Protein AF-A0A8T2PWZ9-F1 (afdb_monomer_lite)

Foldseek 3Di:
DDPVVVVVVVPPVPPPQLVQQVVQLVPDDPVVNVVVVVVQVVLLVDPPRFFRKGWRHWDDWDWDQDPVRDIDIDTDGDIFTFPHTRPDDPCRSVVTPGDPVQQPPQKDKDKDKDKDFAWPDDPPDPPDDCVNTPTDPPFAIKIKIKIFIDGNNHTDPPPPIDIDIGRPVPDDPVNVVVSVVVSVVRVVVRDDDDDDDDDDDD

Sequence (202 aa):
MSRLQLLLLLTAGAFVSSAEAQAAYDQLPDDFKIGVDLALEQLRSHASIRHHFLFFKSLSKTKTETSFSVNYIYHNFYFKPTKCAKGTTDASPKRCPFRNDRSGYDVSYIYHNFYLKPTKCSKDTVDPNPKQCPFRNDRPLIDCAVCYKTFSGNIESEPKPYVNCVHKPALTEDMKTKRVEHCNKMAYSSGAVTLLGSTGKN

Structure (mmCIF, N/CA/C/O backbone):
data_AF-A0A8T2PWZ9-F1
#
_entry.id   AF-A0A8T2PWZ9-F1
#
loop_
_atom_site.group_PDB
_atom_site.id
_atom_site.type_symbol
_atom_site.label_atom_id
_atom_site.label_alt_id
_atom_site.label_comp_id
_atom_site.label_asym_id
_atom_site.label_entity_id
_atom_site.label_seq_id
_atom_site.pdbx_PDB_ins_code
_atom_site.Cartn_x
_atom_site.Cartn_y
_atom_site.Cartn_z
_atom_site.occupancy
_atom_site.B_iso_or_equiv
_atom_site.auth_seq_id
_atom_site.auth_comp_id
_atom_site.auth_asym_id
_atom_site.auth_atom_id
_atom_site.pdbx_PDB_model_num
ATOM 1 N N . MET A 1 1 ? -5.081 -42.336 12.848 1.00 47.81 1 MET A N 1
ATOM 2 C CA . MET A 1 1 ? -4.787 -40.913 13.135 1.00 47.81 1 MET A CA 1
ATOM 3 C C . MET A 1 1 ? -6.041 -40.114 12.823 1.00 47.81 1 MET A C 1
ATOM 5 O O . MET A 1 1 ? -6.578 -40.231 11.730 1.00 47.81 1 MET A O 1
ATOM 9 N N . SER A 1 2 ? -6.610 -39.499 13.858 1.00 46.06 2 SER A N 1
ATOM 10 C CA . SER A 1 2 ? -8.031 -39.146 13.953 1.00 46.06 2 SER A CA 1
ATOM 11 C C . SER A 1 2 ? -8.404 -37.914 13.120 1.00 46.06 2 SER A C 1
ATOM 13 O O . SER A 1 2 ? -7.741 -36.882 13.208 1.00 46.06 2 SER A O 1
ATOM 15 N N . ARG A 1 3 ? -9.531 -37.996 12.390 1.00 48.94 3 ARG A N 1
ATOM 16 C CA . ARG A 1 3 ? -10.183 -36.885 11.656 1.00 48.94 3 ARG A CA 1
ATOM 17 C C . ARG A 1 3 ? -10.528 -35.675 12.544 1.00 48.94 3 ARG A C 1
ATOM 19 O O . ARG A 1 3 ? -10.869 -34.620 12.023 1.00 48.94 3 ARG A O 1
ATOM 26 N N . LEU A 1 4 ? -10.396 -35.808 13.865 1.00 46.28 4 LEU A N 1
ATOM 27 C CA . LEU A 1 4 ? -10.625 -34.749 14.846 1.00 46.28 4 LEU A CA 1
ATOM 28 C C . LEU A 1 4 ? -9.520 -33.672 14.870 1.00 46.28 4 LEU A C 1
ATOM 30 O O . LEU A 1 4 ? -9.786 -32.548 15.278 1.00 46.28 4 LEU A O 1
ATOM 34 N N . GLN A 1 5 ? -8.300 -33.968 14.400 1.00 51.03 5 GLN A N 1
ATOM 35 C CA . GLN A 1 5 ? -7.197 -32.988 14.394 1.00 51.03 5 GLN A CA 1
ATOM 36 C C . GLN A 1 5 ? -7.269 -31.981 13.236 1.00 51.03 5 GLN A C 1
ATOM 38 O O . GLN A 1 5 ? -6.750 -30.875 13.363 1.00 51.03 5 GLN A O 1
ATOM 43 N N . LEU A 1 6 ? -7.954 -32.310 12.135 1.00 45.50 6 LEU A N 1
ATOM 44 C CA . LEU A 1 6 ? -8.064 -31.402 10.986 1.00 45.50 6 LEU A CA 1
ATOM 45 C C . LEU A 1 6 ? -9.092 -30.276 11.214 1.00 45.50 6 LEU A C 1
ATOM 47 O O . LEU A 1 6 ? -8.981 -29.211 10.618 1.00 45.50 6 LEU A O 1
ATOM 51 N N . LEU A 1 7 ? -10.062 -30.486 12.110 1.00 43.94 7 LEU A N 1
ATOM 52 C CA . LEU A 1 7 ? -11.091 -29.495 12.456 1.00 43.94 7 LEU A CA 1
ATOM 53 C C . LEU A 1 7 ? -10.606 -28.440 13.465 1.00 43.94 7 LEU A C 1
ATOM 55 O O . LEU A 1 7 ? -11.156 -27.345 13.504 1.00 43.94 7 LEU A O 1
ATOM 59 N N . LEU A 1 8 ? -9.551 -28.728 14.233 1.00 43.94 8 LEU A N 1
ATOM 60 C CA . LEU A 1 8 ? -8.987 -27.802 15.227 1.00 43.94 8 LEU A CA 1
ATOM 61 C C . LEU A 1 8 ? -8.068 -26.725 14.623 1.00 43.94 8 LEU A C 1
ATOM 63 O O . LEU A 1 8 ? -7.841 -25.695 15.252 1.00 43.94 8 LEU A O 1
ATOM 67 N N . LEU A 1 9 ? -7.568 -26.918 13.399 1.00 45.28 9 LEU A N 1
ATOM 68 C CA . LEU A 1 9 ? -6.664 -25.962 12.741 1.00 45.28 9 LEU A CA 1
ATOM 69 C C . LEU A 1 9 ? -7.393 -24.881 11.925 1.00 45.28 9 LEU A C 1
ATOM 71 O O . LEU A 1 9 ? -6.805 -23.848 11.617 1.00 45.28 9 LEU A O 1
ATOM 75 N N . LEU A 1 10 ? -8.682 -25.065 11.624 1.00 43.12 10 LEU A N 1
ATOM 76 C CA . LEU A 1 10 ? -9.475 -24.112 10.832 1.00 43.12 10 LEU A CA 1
ATOM 77 C C . LEU A 1 10 ? -10.160 -23.023 11.672 1.00 43.12 10 LEU A C 1
ATOM 79 O O . LEU A 1 10 ? -10.592 -22.011 11.126 1.00 43.12 10 LEU A O 1
ATOM 83 N N . THR A 1 11 ? -10.212 -23.168 12.998 1.00 46.09 11 THR A N 1
ATOM 84 C CA . THR A 1 11 ? -10.798 -22.156 13.892 1.00 46.09 11 THR A CA 1
ATOM 85 C C . THR A 1 11 ? -9.770 -21.198 14.490 1.00 46.09 11 THR A C 1
ATOM 87 O O . THR A 1 11 ? -10.167 -20.211 15.092 1.00 46.09 11 THR A O 1
ATOM 90 N N . ALA A 1 12 ? -8.4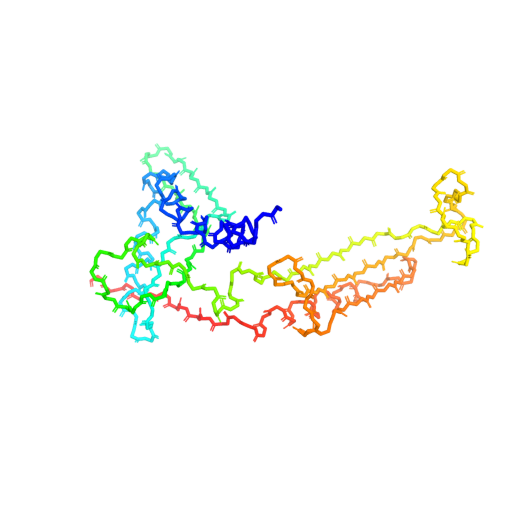64 -21.415 14.309 1.00 41.53 12 ALA A N 1
ATOM 91 C CA . ALA A 1 12 ? -7.437 -20.536 14.883 1.00 41.53 12 ALA A CA 1
ATOM 92 C C . ALA A 1 12 ? -7.184 -19.248 14.067 1.00 41.53 12 ALA A C 1
ATOM 94 O O . ALA A 1 12 ? -6.700 -18.262 14.615 1.00 41.53 12 ALA A O 1
ATOM 95 N N . GLY A 1 13 ? -7.550 -19.213 12.780 1.00 41.19 13 GLY A N 1
ATOM 96 C CA . GLY A 1 13 ? -7.271 -18.067 11.899 1.00 41.19 13 GLY A CA 1
ATOM 97 C C . GLY A 1 13 ? -8.244 -16.886 12.021 1.00 41.19 13 GLY A C 1
ATOM 98 O O . GLY A 1 13 ? -7.915 -15.779 11.608 1.00 41.19 13 GLY A O 1
ATOM 99 N N . ALA A 1 14 ? -9.435 -17.088 12.595 1.00 43.34 14 ALA A N 1
ATOM 100 C CA . ALA A 1 14 ? -10.481 -16.058 12.631 1.00 43.34 14 ALA A CA 1
ATOM 101 C C . ALA A 1 14 ? -10.550 -15.261 13.950 1.00 43.34 14 ALA A C 1
ATOM 103 O O . ALA A 1 14 ? -11.211 -14.225 13.992 1.00 43.34 14 ALA A O 1
ATOM 104 N N . PHE A 1 15 ? -9.875 -15.709 15.017 1.00 41.34 15 PHE A N 1
ATOM 105 C CA . PHE A 1 15 ? -9.964 -15.082 16.348 1.00 41.34 15 PHE A CA 1
ATOM 106 C C . PHE A 1 15 ? -8.892 -14.025 16.636 1.00 41.34 15 PHE A C 1
ATOM 108 O O . PHE A 1 15 ? -9.052 -13.242 17.572 1.00 41.34 15 PHE A O 1
ATOM 115 N N . VAL A 1 16 ? -7.818 -13.962 15.845 1.00 46.31 16 VAL A N 1
ATOM 116 C CA . VAL A 1 16 ? -6.700 -13.046 16.131 1.00 46.31 16 VAL A CA 1
ATOM 117 C C . VAL A 1 16 ? -7.066 -11.589 15.802 1.00 46.31 16 VAL A C 1
ATOM 119 O O . VAL A 1 16 ? -6.719 -10.678 16.545 1.00 46.31 16 VAL A O 1
ATOM 122 N N . SER A 1 17 ? -7.907 -11.362 14.789 1.00 48.25 17 SER A N 1
ATOM 123 C CA . SER A 1 17 ? -8.206 -10.011 14.286 1.00 48.25 17 SER A CA 1
ATOM 124 C C . SER A 1 17 ? -9.057 -9.132 15.220 1.00 48.25 17 SER A C 1
ATOM 126 O O . SER A 1 17 ? -9.065 -7.911 15.048 1.00 48.25 17 SER A O 1
ATOM 128 N N . SER A 1 18 ? -9.828 -9.698 16.159 1.00 45.75 18 SER A N 1
ATOM 129 C CA . SER A 1 18 ? -10.690 -8.899 17.049 1.00 45.75 18 SER A CA 1
ATOM 130 C C . SER A 1 18 ? -10.001 -8.499 18.350 1.00 45.75 18 SER A C 1
ATOM 132 O O . SER A 1 18 ? -10.321 -7.456 18.909 1.00 45.75 18 SER A O 1
ATOM 134 N N . ALA A 1 19 ? -9.051 -9.298 18.844 1.00 52.06 19 ALA A N 1
ATOM 135 C CA . ALA A 1 19 ? -8.282 -8.953 20.041 1.00 52.06 19 ALA A CA 1
ATOM 136 C C . ALA A 1 19 ? -7.302 -7.793 19.779 1.00 52.06 19 ALA A C 1
ATOM 138 O O . ALA A 1 19 ? -7.061 -6.973 20.661 1.00 52.06 19 ALA A O 1
ATOM 139 N N . GLU A 1 20 ? -6.804 -7.688 18.545 1.00 55.47 20 GLU A N 1
ATOM 140 C CA . GLU A 1 20 ? -5.840 -6.671 18.115 1.00 55.47 20 GLU A CA 1
ATOM 141 C C . GLU A 1 20 ? -6.399 -5.242 18.138 1.00 55.47 20 GLU A C 1
ATOM 143 O O . GLU A 1 20 ? -5.651 -4.302 18.369 1.00 55.47 20 GLU A O 1
ATOM 148 N N . ALA A 1 21 ? -7.707 -5.054 17.947 1.00 55.88 21 ALA A N 1
ATOM 149 C CA . ALA A 1 21 ? -8.314 -3.727 17.827 1.00 55.88 21 ALA A CA 1
ATOM 150 C C . ALA A 1 21 ? -8.327 -2.935 19.142 1.00 55.88 21 ALA A C 1
ATOM 152 O O . ALA A 1 21 ? -7.926 -1.772 19.178 1.00 55.88 21 ALA A O 1
ATOM 153 N N . GLN A 1 22 ? -8.786 -3.576 20.227 1.00 66.44 22 GLN A N 1
ATOM 154 C CA . GLN A 1 22 ? -8.817 -2.947 21.551 1.00 66.44 22 GLN A CA 1
ATOM 155 C C . GLN A 1 22 ? -7.384 -2.767 22.035 1.00 66.44 22 GLN A C 1
ATOM 157 O O . GLN A 1 22 ? -7.030 -1.689 22.483 1.00 66.44 22 GLN A O 1
ATOM 162 N N . ALA A 1 23 ? -6.535 -3.778 21.820 1.00 71.19 23 ALA A N 1
ATOM 163 C CA . ALA A 1 23 ? -5.118 -3.696 22.138 1.00 71.19 23 ALA A CA 1
ATOM 164 C C . ALA A 1 23 ? -4.426 -2.532 21.408 1.00 71.19 23 ALA A C 1
ATOM 166 O O . ALA A 1 23 ? -3.639 -1.818 22.019 1.00 71.19 23 ALA A O 1
ATOM 167 N N . ALA A 1 24 ? -4.737 -2.293 20.132 1.00 80.00 24 ALA A N 1
ATOM 168 C CA . ALA A 1 24 ? -4.146 -1.201 19.366 1.00 80.00 24 ALA A CA 1
ATOM 169 C C . ALA A 1 24 ? -4.614 0.183 19.849 1.00 80.00 24 ALA A C 1
ATOM 171 O O . ALA A 1 24 ? -3.810 1.114 19.867 1.00 80.00 24 ALA A O 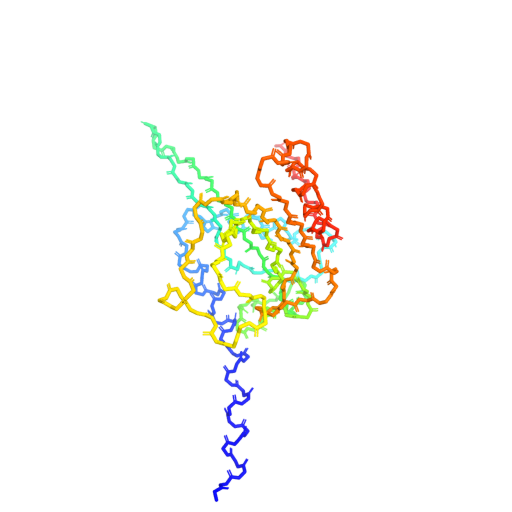1
ATOM 172 N N . TYR A 1 25 ? -5.888 0.327 20.234 1.00 88.75 25 TYR A N 1
ATOM 173 C CA . TYR A 1 25 ? -6.408 1.566 20.822 1.00 88.75 25 TYR A CA 1
ATOM 174 C C . TYR A 1 25 ? -5.845 1.802 22.229 1.00 88.75 25 TYR A C 1
ATOM 176 O O . TYR A 1 25 ? -5.394 2.901 22.540 1.00 88.75 25 TYR A O 1
ATOM 184 N N . ASP A 1 26 ? -5.812 0.767 23.067 1.00 88.38 26 ASP A N 1
ATOM 185 C CA . ASP A 1 26 ? -5.330 0.847 24.448 1.00 88.38 26 ASP A CA 1
ATOM 186 C C . ASP A 1 26 ? -3.838 1.215 24.509 1.00 88.38 26 ASP A C 1
ATOM 188 O O . ASP A 1 26 ? -3.409 1.894 25.440 1.00 88.38 26 ASP A O 1
ATOM 192 N N . GLN A 1 27 ? -3.065 0.828 23.488 1.00 88.44 27 GLN A N 1
ATOM 193 C CA . GLN A 1 27 ? -1.657 1.198 23.303 1.00 88.44 27 GLN A CA 1
ATOM 194 C C . GLN A 1 27 ? -1.440 2.655 22.853 1.00 88.44 27 GLN A C 1
ATOM 196 O O . GLN A 1 27 ? -0.292 3.104 22.772 1.00 88.44 27 GLN A O 1
ATOM 201 N N . LEU A 1 28 ? -2.495 3.407 22.517 1.00 90.88 28 LEU A N 1
ATOM 202 C CA . LEU A 1 28 ? -2.354 4.828 22.205 1.00 90.88 28 LEU A CA 1
ATOM 203 C C . LEU A 1 28 ? -2.031 5.624 23.478 1.00 90.88 28 LEU A C 1
ATOM 205 O O . LEU A 1 28 ? -2.639 5.377 24.521 1.00 90.88 28 LEU A O 1
ATOM 209 N N . PRO A 1 29 ? -1.136 6.626 23.401 1.00 91.31 29 PRO A N 1
ATOM 210 C CA . PRO A 1 29 ? -1.036 7.619 24.462 1.00 91.31 29 PRO A CA 1
ATOM 211 C C . PRO A 1 29 ? -2.368 8.364 24.605 1.00 91.31 29 PRO A C 1
ATOM 213 O O . PRO A 1 29 ? -3.062 8.578 23.606 1.00 91.31 29 PRO A O 1
ATOM 216 N N . ASP A 1 30 ? -2.710 8.779 25.821 1.00 91.56 30 ASP A N 1
ATOM 217 C CA . ASP A 1 30 ? -4.038 9.331 26.122 1.00 91.56 30 ASP A CA 1
ATOM 218 C C . ASP A 1 30 ? -4.370 10.568 25.279 1.00 91.56 30 ASP A C 1
ATOM 220 O O . ASP A 1 30 ? -5.466 10.665 24.732 1.00 91.56 30 ASP A O 1
ATOM 224 N N . ASP A 1 31 ? -3.389 11.436 25.029 1.00 89.81 31 ASP A N 1
ATOM 225 C CA . ASP A 1 31 ? -3.554 12.630 24.194 1.00 89.81 31 ASP A CA 1
ATOM 226 C C . ASP A 1 31 ? -3.993 12.296 22.752 1.00 89.81 31 ASP A C 1
ATOM 228 O O . ASP A 1 31 ? -4.669 13.085 22.094 1.00 89.81 31 ASP A O 1
ATOM 232 N N . PHE A 1 32 ? -3.623 11.113 22.248 1.00 91.81 32 PHE A N 1
ATOM 233 C CA . PHE A 1 32 ? -4.021 10.631 20.924 1.00 91.81 32 PHE A CA 1
ATOM 234 C C . PHE A 1 32 ? -5.389 9.941 20.940 1.00 91.81 32 PHE A C 1
ATOM 236 O O . PHE A 1 32 ? -6.110 10.011 19.944 1.00 91.81 32 PHE A O 1
ATOM 243 N N . LYS A 1 33 ? -5.778 9.309 22.057 1.00 93.75 33 LYS A N 1
ATOM 244 C CA . LYS A 1 33 ? -7.116 8.713 22.211 1.00 93.75 33 LYS A CA 1
ATOM 245 C C . LYS A 1 33 ? -8.209 9.765 22.056 1.00 93.75 33 LYS A C 1
ATOM 247 O O . LYS A 1 33 ? -9.178 9.510 21.354 1.00 93.75 33 LYS A O 1
ATOM 252 N N . ILE A 1 34 ? -7.985 10.972 22.582 1.00 90.81 34 ILE A N 1
ATOM 253 C CA . ILE A 1 34 ? -8.920 12.104 22.470 1.00 90.81 34 ILE A CA 1
ATOM 254 C C . ILE A 1 34 ? -9.291 12.383 21.004 1.00 90.81 34 ILE A C 1
ATOM 256 O O . ILE A 1 34 ? -10.469 12.503 20.669 1.00 90.81 34 ILE A O 1
ATOM 260 N N . GLY A 1 35 ? -8.299 12.452 20.108 1.00 90.44 35 GLY A N 1
ATOM 261 C CA . GLY A 1 35 ? -8.539 12.699 18.681 1.00 90.44 35 GLY A CA 1
ATOM 262 C C . GLY A 1 35 ? -9.280 11.552 17.987 1.00 90.44 35 GLY A C 1
ATOM 263 O O . GLY A 1 35 ? -10.137 11.782 17.132 1.00 90.44 35 GLY A O 1
ATOM 264 N N . VAL A 1 36 ? -8.983 10.313 18.381 1.00 91.88 36 VAL A N 1
ATOM 265 C CA . VAL A 1 36 ? -9.682 9.118 17.893 1.00 91.88 36 VAL A CA 1
ATOM 266 C C . VAL A 1 36 ? -11.141 9.114 18.356 1.00 91.88 36 VAL A C 1
ATOM 268 O O . VAL A 1 36 ? -12.038 8.889 17.544 1.00 91.88 36 VAL A O 1
ATOM 271 N N . ASP A 1 37 ? -11.398 9.409 19.626 1.00 92.00 37 ASP A N 1
ATOM 272 C CA . ASP A 1 37 ? -12.743 9.424 20.201 1.00 92.00 37 ASP A CA 1
ATOM 273 C C . ASP A 1 37 ? -13.610 10.520 19.582 1.00 92.00 37 ASP A C 1
ATOM 275 O O . ASP A 1 37 ? -14.746 10.245 19.193 1.00 92.00 37 ASP A O 1
ATOM 279 N N . LEU A 1 38 ? -13.046 11.716 19.379 1.00 90.50 38 LEU A N 1
ATOM 280 C CA . LEU A 1 38 ? -13.711 12.819 18.683 1.00 90.50 38 LEU A CA 1
ATOM 281 C C . LEU A 1 38 ? -14.157 12.406 17.272 1.00 90.50 38 LEU A C 1
ATOM 283 O O . LEU A 1 38 ? -15.300 12.631 16.865 1.00 90.50 38 LEU A O 1
ATOM 287 N N . ALA A 1 39 ? -13.268 11.766 16.511 1.00 89.88 39 ALA A N 1
ATOM 288 C CA . ALA A 1 39 ? -13.595 11.326 15.161 1.00 89.88 39 ALA A CA 1
ATOM 289 C C . ALA A 1 39 ? -14.618 10.169 15.157 1.00 89.88 39 ALA A C 1
ATOM 291 O O . ALA A 1 39 ? -15.492 10.129 14.285 1.00 89.88 39 ALA A O 1
ATOM 292 N N . LEU A 1 40 ? -14.571 9.256 16.140 1.00 88.06 40 LEU A N 1
ATOM 293 C CA . LEU A 1 40 ? -15.600 8.223 16.327 1.00 88.06 40 LEU A CA 1
ATOM 294 C C . LEU A 1 40 ? -16.960 8.830 16.653 1.00 88.06 40 LEU A C 1
ATOM 296 O O . LEU A 1 40 ? -17.970 8.370 16.119 1.00 88.06 40 LEU A O 1
ATOM 300 N N . GLU A 1 41 ? -17.005 9.837 17.517 1.00 87.69 41 GLU A N 1
ATOM 301 C CA . GLU A 1 41 ? -18.228 10.550 17.869 1.00 87.69 41 GLU A CA 1
ATOM 302 C C . GLU A 1 41 ? -18.856 11.200 16.632 1.00 87.69 41 GLU A C 1
ATOM 304 O O . GLU A 1 41 ? -20.034 10.972 16.343 1.00 87.69 41 GLU A O 1
ATOM 309 N N . GLN A 1 42 ? -18.060 11.908 15.828 1.00 85.81 42 GLN A N 1
ATOM 310 C CA . GLN A 1 42 ? -18.539 12.542 14.599 1.00 85.81 42 GLN A CA 1
ATOM 311 C C . GLN A 1 42 ? -19.010 11.518 13.551 1.00 85.81 42 GLN A C 1
ATOM 313 O O . GLN A 1 42 ? -20.034 11.703 12.891 1.00 85.81 42 GLN A O 1
ATOM 318 N N . LEU A 1 43 ? -18.310 10.391 13.408 1.00 83.81 43 LEU A N 1
ATOM 319 C CA . LEU A 1 43 ? -18.761 9.289 12.553 1.00 83.81 43 LEU A CA 1
ATOM 320 C C . LEU A 1 43 ? -20.087 8.699 13.037 1.00 83.81 43 LEU A C 1
ATOM 322 O O . LEU A 1 43 ? -20.980 8.407 12.238 1.00 83.81 43 LEU A O 1
ATOM 326 N N . ARG A 1 44 ? -20.229 8.528 14.353 1.00 82.00 44 ARG A N 1
ATOM 327 C CA . ARG A 1 44 ? -21.455 8.031 14.977 1.00 82.00 44 ARG A CA 1
ATOM 328 C C . ARG A 1 44 ? -22.592 9.039 14.870 1.00 82.00 44 ARG A C 1
ATOM 330 O O . ARG A 1 44 ? -23.732 8.601 14.832 1.00 82.00 44 ARG A O 1
ATOM 337 N N . SER 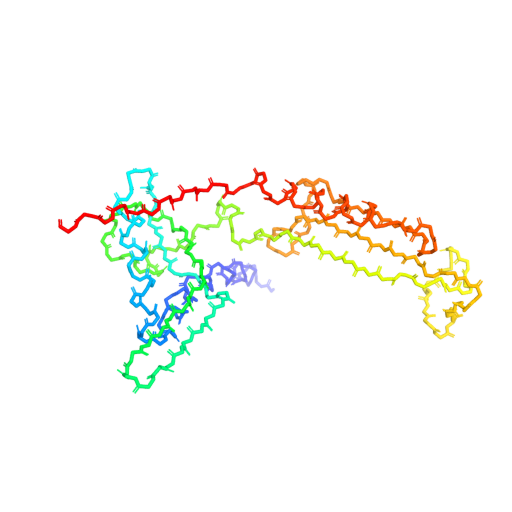A 1 45 ? -22.362 10.341 14.763 1.00 83.31 45 SER A N 1
ATOM 338 C CA . SER A 1 45 ? -23.458 11.297 14.556 1.00 83.31 45 SER A CA 1
ATOM 339 C C . SER A 1 45 ? -23.945 11.321 13.100 1.00 83.31 45 SER A C 1
ATOM 341 O O . SER A 1 45 ? -25.133 11.519 12.850 1.00 83.31 45 SER A O 1
ATOM 343 N N . HIS A 1 46 ? -23.087 10.989 12.130 1.00 83.69 46 HIS A N 1
ATOM 344 C CA . HIS A 1 46 ? -23.419 11.085 10.708 1.00 83.69 46 HIS A CA 1
ATOM 345 C C . HIS A 1 46 ? -24.546 10.122 10.269 1.00 83.69 46 HIS A C 1
ATOM 347 O O . HIS A 1 46 ? -24.495 8.909 10.507 1.00 83.69 46 HIS A O 1
ATOM 353 N N . ALA A 1 47 ? -25.574 10.648 9.592 1.00 81.88 47 ALA A N 1
ATOM 354 C CA . ALA A 1 47 ? -26.802 9.913 9.255 1.00 81.88 47 ALA A CA 1
ATOM 355 C C . ALA A 1 47 ? -26.593 8.764 8.249 1.00 81.88 47 ALA A C 1
ATOM 357 O O . ALA A 1 47 ? -27.271 7.742 8.322 1.00 81.88 47 ALA A O 1
ATOM 358 N N . SER A 1 48 ? -25.633 8.895 7.327 1.00 80.88 48 SER A N 1
ATOM 359 C CA . SER A 1 48 ? -25.335 7.850 6.331 1.00 80.88 48 SER A CA 1
ATOM 360 C C . SER A 1 48 ? -24.538 6.663 6.890 1.00 80.88 48 SER A C 1
ATOM 362 O O . SER A 1 48 ? -24.431 5.624 6.232 1.00 80.88 48 SER A O 1
ATOM 364 N N . ILE A 1 49 ? -23.979 6.789 8.098 1.00 81.69 49 ILE A N 1
ATOM 365 C CA . ILE A 1 49 ? -23.184 5.737 8.727 1.00 81.69 49 ILE A CA 1
ATOM 366 C C . ILE A 1 49 ? -24.124 4.704 9.345 1.00 81.69 49 ILE A C 1
ATOM 368 O O . ILE A 1 49 ? -24.906 5.009 10.239 1.00 81.69 49 ILE A O 1
ATOM 372 N N . ARG A 1 50 ? -24.048 3.461 8.858 1.00 82.56 50 ARG A N 1
ATOM 373 C CA . ARG A 1 50 ? -24.924 2.352 9.291 1.00 82.56 50 ARG A CA 1
ATOM 374 C C . ARG A 1 50 ? -24.256 1.360 10.235 1.00 82.56 50 ARG A C 1
ATOM 376 O O . ARG A 1 50 ? -24.942 0.617 10.931 1.00 82.56 50 ARG A O 1
ATOM 383 N N . HIS A 1 51 ? -22.930 1.327 10.239 1.00 84.62 51 HIS A N 1
ATOM 384 C CA . HIS A 1 51 ? -22.151 0.359 11.002 1.00 84.62 51 HIS A CA 1
ATOM 385 C C . HIS A 1 51 ? -21.435 1.039 12.152 1.00 84.62 51 HIS A C 1
ATOM 387 O O . HIS A 1 51 ? -21.091 2.218 12.073 1.00 84.62 51 HIS A O 1
ATOM 393 N N . HIS A 1 52 ? -21.195 0.272 13.206 1.00 86.12 52 HIS A N 1
ATOM 394 C CA . HIS A 1 52 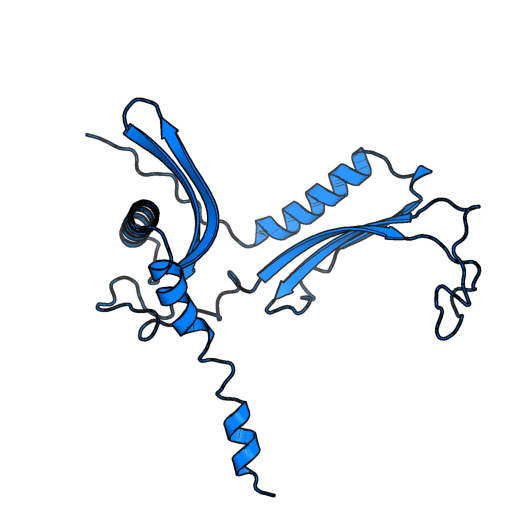? -20.291 0.691 14.257 1.00 86.12 52 HIS A CA 1
ATOM 395 C C . HIS A 1 52 ? -18.845 0.620 13.739 1.00 86.12 52 HIS A C 1
ATOM 397 O O . HIS A 1 52 ? -18.490 -0.321 13.036 1.00 86.12 52 HIS A O 1
ATOM 403 N N . PHE A 1 53 ? -18.011 1.606 14.065 1.00 87.62 53 PHE A N 1
ATOM 404 C CA . PHE A 1 53 ? -16.593 1.650 13.697 1.00 87.62 53 PHE A CA 1
ATOM 405 C C . PHE A 1 53 ? -15.734 1.619 14.958 1.00 87.62 53 PHE A C 1
ATOM 407 O O . PHE A 1 53 ? -16.118 2.212 15.964 1.00 87.62 53 PHE A O 1
ATOM 414 N N . LEU A 1 54 ? -14.585 0.945 14.892 1.00 87.50 54 LEU A N 1
ATOM 415 C CA . LEU A 1 54 ? -13.579 0.936 15.958 1.00 87.50 54 LEU A CA 1
ATOM 416 C C . LEU A 1 54 ? -12.215 1.335 15.393 1.00 87.50 54 LEU A C 1
ATOM 418 O O . LEU A 1 54 ? -11.965 1.187 14.192 1.00 87.50 54 LEU A O 1
ATOM 422 N N . PHE A 1 55 ? -11.344 1.860 16.255 1.00 89.25 55 PHE A N 1
ATOM 423 C CA . PHE A 1 55 ? -9.958 2.158 15.902 1.00 89.25 55 PHE A CA 1
ATOM 424 C C . PHE A 1 55 ? -9.252 0.895 15.403 1.00 89.25 55 PHE A C 1
ATOM 426 O O . PHE A 1 55 ? -9.386 -0.171 16.001 1.00 89.25 55 PHE A O 1
ATOM 433 N N . PHE A 1 56 ? -8.524 1.018 14.293 1.00 85.06 56 PHE A N 1
ATOM 434 C CA . PHE A 1 56 ? -7.790 -0.092 13.696 1.00 85.06 56 PHE A CA 1
ATOM 435 C C . PHE A 1 56 ? -6.283 0.078 13.856 1.00 85.06 56 PHE A C 1
ATOM 437 O O . PHE A 1 56 ? -5.639 -0.759 14.481 1.00 85.06 56 PHE A O 1
ATOM 444 N N . LYS A 1 57 ? -5.708 1.149 13.294 1.00 82.75 57 LYS A N 1
ATOM 445 C CA . LYS A 1 57 ? -4.267 1.417 13.403 1.00 82.75 57 LYS A CA 1
ATOM 446 C C . LYS A 1 57 ? -3.908 2.875 13.154 1.00 82.75 57 LYS A C 1
ATOM 448 O O . LYS A 1 57 ? -4.589 3.574 12.405 1.00 82.75 57 LYS A O 1
ATOM 453 N N . SER A 1 58 ? -2.775 3.287 13.720 1.00 83.88 58 SER A N 1
ATOM 454 C CA . SER A 1 58 ? -2.108 4.548 13.378 1.00 83.88 58 SER A CA 1
ATOM 455 C C . SER A 1 58 ? -1.290 4.395 12.094 1.00 83.88 58 SER A C 1
ATOM 457 O O . SER A 1 58 ? -0.700 3.343 11.860 1.00 83.88 58 SER A O 1
ATOM 459 N N . LEU A 1 59 ? -1.226 5.454 11.290 1.00 79.19 59 LEU A N 1
ATOM 460 C CA . LEU A 1 59 ? -0.387 5.549 10.090 1.00 79.19 59 LEU A CA 1
ATOM 461 C C . LEU A 1 59 ? 0.788 6.493 10.317 1.00 79.19 59 LEU A C 1
ATOM 463 O O . LEU A 1 59 ? 1.929 6.156 10.025 1.00 79.19 59 LEU A O 1
ATOM 467 N N . SER A 1 60 ? 0.506 7.660 10.885 1.00 81.25 60 SER A N 1
ATOM 468 C CA . SER A 1 60 ? 1.517 8.629 11.289 1.00 81.25 60 SER A CA 1
ATOM 469 C C . SER A 1 60 ? 1.013 9.410 12.488 1.00 81.25 60 SER A C 1
ATOM 471 O O . SER A 1 60 ? -0.175 9.713 12.587 1.00 81.25 60 SER A O 1
ATOM 473 N N . LYS A 1 61 ? 1.918 9.740 13.402 1.00 87.44 61 LYS A N 1
ATOM 474 C CA . LYS A 1 61 ? 1.608 10.520 14.593 1.00 87.44 61 LYS A CA 1
ATOM 475 C C . LYS A 1 61 ? 2.776 11.434 14.922 1.00 87.44 61 LYS A C 1
ATOM 477 O O . LYS A 1 61 ? 3.915 10.975 14.931 1.00 87.44 61 LYS A O 1
ATOM 482 N N . THR A 1 62 ? 2.499 12.699 15.192 1.00 85.00 62 THR A N 1
ATOM 483 C CA . THR A 1 62 ? 3.478 13.648 15.717 1.00 85.00 62 THR A CA 1
ATOM 484 C C . THR A 1 62 ? 2.836 14.456 16.834 1.00 85.00 62 THR A C 1
ATOM 486 O O . THR A 1 62 ? 1.648 14.773 16.795 1.00 85.00 62 THR A O 1
ATOM 489 N N . LYS A 1 63 ? 3.630 14.749 17.860 1.00 88.25 63 LYS A N 1
ATOM 490 C CA . LYS A 1 63 ? 3.284 15.656 18.948 1.00 88.25 63 LYS A CA 1
ATOM 491 C C . LYS A 1 63 ? 4.420 16.661 19.043 1.00 88.25 63 LYS A C 1
ATOM 493 O O . LYS A 1 63 ? 5.576 16.257 19.157 1.00 88.25 63 LYS A O 1
ATOM 498 N N . THR A 1 64 ? 4.097 17.940 18.951 1.00 85.81 64 THR A N 1
ATOM 499 C CA . THR A 1 64 ? 5.069 19.024 19.076 1.00 85.81 64 THR A CA 1
ATOM 500 C C . THR A 1 64 ? 4.710 19.855 20.293 1.00 85.81 64 THR A C 1
ATOM 502 O O . THR A 1 64 ? 3.653 20.487 20.328 1.00 85.81 64 THR A O 1
ATOM 505 N N . GLU A 1 65 ? 5.596 19.832 21.285 1.00 83.25 65 GLU A N 1
ATOM 506 C CA . GLU A 1 65 ? 5.535 20.714 22.446 1.00 83.25 65 GLU A CA 1
ATOM 507 C C . GLU A 1 65 ? 6.040 22.100 22.053 1.00 83.25 65 GLU A C 1
ATOM 509 O O . GLU A 1 65 ? 7.088 22.246 21.422 1.00 83.25 65 GLU A O 1
ATOM 514 N N . THR A 1 66 ? 5.276 23.125 22.408 1.00 74.81 66 THR A N 1
ATOM 515 C CA . THR A 1 66 ? 5.680 24.523 22.233 1.00 74.81 66 THR A CA 1
ATOM 516 C C . THR A 1 66 ? 6.017 25.141 23.583 1.00 74.81 66 THR A C 1
ATOM 518 O O . THR A 1 66 ? 5.588 24.649 24.626 1.00 74.81 66 THR A O 1
ATOM 521 N N . SER A 1 67 ? 6.755 26.253 23.573 1.00 72.75 67 SER A N 1
ATOM 522 C CA . SER A 1 67 ? 7.284 26.935 24.766 1.00 72.75 67 SER A CA 1
ATOM 523 C C . SER A 1 67 ? 6.230 27.431 25.773 1.00 72.75 67 SER A C 1
ATOM 525 O O . SER A 1 67 ? 6.594 27.989 26.802 1.00 72.75 67 SER A O 1
ATOM 527 N N . PHE A 1 68 ? 4.939 27.234 25.492 1.00 76.25 68 PHE A N 1
ATOM 528 C CA . PHE A 1 68 ? 3.806 27.627 26.334 1.00 76.25 68 PHE A CA 1
ATOM 529 C C . PHE A 1 68 ? 2.999 26.428 26.860 1.00 76.25 68 PHE A C 1
ATOM 531 O O . PHE A 1 68 ? 1.812 26.569 27.145 1.00 76.25 68 PHE A O 1
ATOM 538 N N . SER A 1 69 ? 3.600 25.235 26.938 1.00 75.75 69 SER A N 1
ATOM 539 C CA . SER A 1 69 ? 2.924 23.994 27.366 1.00 75.75 69 SER A CA 1
ATOM 540 C C . SER A 1 69 ? 1.726 23.593 26.488 1.00 75.75 69 SER A C 1
ATOM 542 O O . SER A 1 69 ? 0.891 22.785 26.891 1.00 75.75 69 SER A O 1
ATOM 544 N N . VAL A 1 70 ? 1.641 24.140 25.270 1.00 79.88 70 VAL A N 1
ATOM 545 C CA . VAL A 1 70 ? 0.645 23.757 24.265 1.00 79.88 70 VAL A CA 1
ATOM 546 C C . VAL A 1 70 ? 1.227 22.660 23.383 1.00 79.88 70 VAL A C 1
ATOM 548 O O . VAL A 1 70 ? 2.339 22.789 22.860 1.00 79.88 70 VAL A O 1
ATOM 551 N N . ASN A 1 71 ? 0.440 21.604 23.195 1.00 82.31 71 ASN A N 1
ATOM 552 C CA . ASN A 1 71 ? 0.768 20.466 22.352 1.00 82.31 71 ASN A CA 1
ATOM 553 C C . ASN A 1 71 ? 0.021 20.556 21.025 1.00 82.31 71 ASN A C 1
ATOM 555 O O . ASN A 1 71 ? -1.208 20.556 21.009 1.00 82.31 71 ASN A O 1
ATOM 559 N N . TYR A 1 72 ? 0.755 20.562 19.914 1.00 83.69 72 TYR A N 1
ATOM 560 C CA . TYR A 1 72 ? 0.172 20.335 18.595 1.00 83.69 72 TYR A CA 1
ATOM 561 C C . TYR A 1 72 ? 0.271 18.855 18.268 1.00 83.69 72 TYR A C 1
ATOM 563 O O . TYR A 1 72 ? 1.371 18.310 18.163 1.00 83.69 72 TYR A O 1
ATOM 571 N N . ILE A 1 73 ? -0.879 18.203 18.128 1.00 86.38 73 ILE A N 1
ATOM 572 C CA . ILE A 1 73 ? -0.958 16.775 17.839 1.00 86.38 73 ILE A CA 1
ATOM 573 C C . ILE A 1 73 ? -1.493 16.592 16.428 1.00 86.38 73 ILE A C 1
ATOM 575 O O . ILE A 1 73 ? -2.600 17.016 16.103 1.00 86.38 73 ILE A O 1
ATOM 579 N N . TYR A 1 74 ? -0.705 15.925 15.595 1.00 84.81 74 TYR A N 1
ATOM 580 C CA . TYR A 1 74 ? -1.151 15.411 14.313 1.00 84.81 74 TYR A CA 1
ATOM 581 C C . TYR A 1 74 ? -1.234 13.894 14.401 1.00 84.81 74 TYR A C 1
ATOM 583 O O . TYR A 1 74 ? -0.265 13.219 14.755 1.00 84.81 74 TYR A O 1
ATOM 591 N N . HIS A 1 75 ? -2.393 13.341 14.059 1.00 88.62 75 HIS A N 1
ATOM 592 C CA . HIS A 1 75 ? -2.622 11.904 14.072 1.00 88.62 75 HIS A CA 1
ATOM 593 C C . HIS A 1 75 ? -3.396 11.494 12.827 1.00 88.62 75 HIS A C 1
ATOM 595 O O . HIS A 1 75 ? -4.530 11.908 12.620 1.00 88.62 75 HIS A O 1
ATOM 601 N N . ASN A 1 76 ? -2.767 10.667 11.999 1.00 84.88 76 ASN A N 1
ATOM 602 C CA . ASN A 1 76 ? -3.392 10.007 10.865 1.00 84.88 76 ASN A CA 1
ATOM 603 C C . ASN A 1 76 ? -3.591 8.532 11.214 1.00 84.88 76 ASN A C 1
ATOM 605 O O . ASN A 1 76 ? -2.636 7.843 11.590 1.00 84.88 76 ASN A O 1
ATOM 609 N N . PHE A 1 77 ? -4.820 8.048 11.104 1.00 87.56 77 PHE A N 1
ATOM 610 C CA . PHE A 1 77 ? -5.210 6.713 11.533 1.00 87.56 77 PHE A CA 1
ATOM 611 C C . PHE A 1 77 ? -6.414 6.202 10.744 1.00 87.56 77 PHE A C 1
ATOM 613 O O . PHE A 1 77 ? -7.126 6.956 10.084 1.00 87.56 77 PHE A O 1
ATOM 620 N N . TYR A 1 78 ? -6.655 4.896 10.847 1.00 81.06 78 TYR A N 1
ATOM 621 C CA . TYR A 1 78 ? -7.825 4.246 10.273 1.00 81.06 78 TYR A CA 1
ATOM 622 C C . TYR A 1 78 ? -8.798 3.771 11.350 1.00 81.06 78 TYR A C 1
ATOM 624 O O . TYR A 1 78 ? -8.403 3.144 12.336 1.00 81.06 78 TYR A O 1
ATOM 632 N N . PHE A 1 79 ? -10.088 3.972 11.086 1.00 85.31 79 PHE A N 1
ATOM 633 C CA . PHE A 1 79 ? -11.172 3.191 11.681 1.00 85.31 79 PHE A CA 1
ATOM 634 C C . PHE A 1 79 ? -11.529 2.026 10.789 1.00 85.31 79 PHE A C 1
ATOM 636 O O . PHE A 1 79 ? -11.453 2.203 9.582 1.00 85.31 79 PHE A O 1
ATOM 643 N N . LYS A 1 80 ?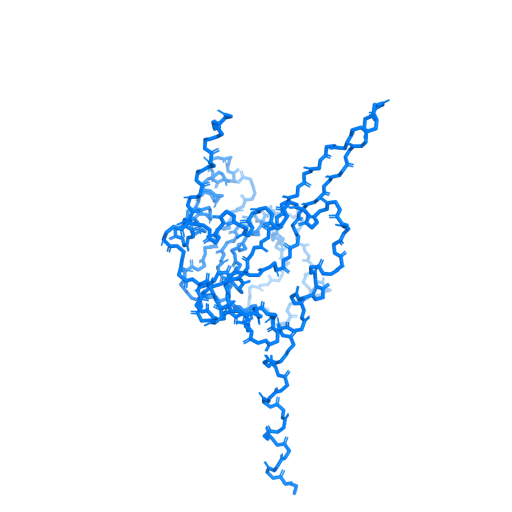 -11.992 0.904 11.347 1.00 82.00 80 LYS A N 1
ATOM 644 C CA . LYS A 1 80 ? -12.544 -0.243 10.607 1.00 82.00 80 LYS A CA 1
ATOM 645 C C . LYS A 1 80 ? -13.993 -0.517 11.043 1.00 82.00 80 LYS A C 1
ATOM 647 O O . LYS A 1 80 ? -14.268 -0.506 12.246 1.00 82.00 80 LYS A O 1
ATOM 652 N N . PRO A 1 81 ? -14.948 -0.717 10.107 1.00 83.06 81 PRO A N 1
ATOM 653 C CA . PRO A 1 81 ? -16.319 -1.046 10.460 1.00 83.06 81 PRO A CA 1
ATOM 654 C C . PRO A 1 81 ? -16.374 -2.429 11.098 1.00 83.06 81 PRO A C 1
ATOM 656 O O . PRO A 1 81 ? -15.634 -3.344 10.730 1.00 83.06 81 PRO A O 1
ATOM 659 N N . THR A 1 82 ? -17.299 -2.597 12.026 1.00 84.75 82 THR A N 1
ATOM 660 C CA . THR A 1 82 ? -17.591 -3.861 12.689 1.00 84.75 82 THR A CA 1
ATOM 661 C C . THR A 1 82 ? -18.861 -4.478 12.128 1.00 84.75 82 THR A C 1
ATOM 663 O O . THR A 1 82 ? -19.598 -3.862 11.349 1.00 84.75 82 THR A O 1
ATOM 666 N N . LYS A 1 83 ? -19.110 -5.740 12.488 1.00 83.69 83 LYS A N 1
ATOM 667 C CA . LYS A 1 83 ? -20.346 -6.441 12.118 1.00 83.69 83 LYS A CA 1
ATOM 668 C C . LYS A 1 83 ? -21.577 -5.871 12.834 1.00 83.69 83 LYS A C 1
ATOM 670 O O . LYS A 1 83 ? -22.695 -6.188 12.446 1.00 83.69 83 LYS A O 1
ATOM 675 N N . CYS A 1 84 ? -21.381 -5.020 13.839 1.00 87.25 84 CYS A N 1
ATOM 676 C CA . CYS A 1 84 ? -22.458 -4.401 14.593 1.00 87.25 84 CYS A CA 1
ATOM 677 C C . CYS A 1 84 ? -23.085 -3.218 13.848 1.00 87.25 84 CYS A C 1
ATOM 679 O O . CYS A 1 84 ? -22.426 -2.463 13.121 1.00 87.25 84 CYS A O 1
ATOM 681 N N . ALA A 1 85 ? -24.386 -3.042 14.067 1.00 87.31 85 ALA A N 1
ATOM 682 C CA . ALA A 1 85 ? -25.104 -1.855 13.635 1.00 87.31 85 ALA A CA 1
ATOM 683 C C . ALA A 1 85 ? -24.631 -0.620 14.420 1.00 87.31 85 ALA A C 1
ATOM 685 O O . ALA A 1 85 ? -24.118 -0.709 15.537 1.00 87.31 85 ALA A O 1
ATOM 686 N N . LYS A 1 86 ? -24.808 0.562 13.833 1.00 85.19 86 LYS A N 1
ATOM 687 C CA . LYS A 1 86 ? -24.633 1.825 14.553 1.00 85.19 86 LYS A CA 1
ATOM 688 C C . LYS A 1 86 ? -25.531 1.843 15.805 1.00 85.19 86 LYS A C 1
ATOM 690 O O . LYS A 1 86 ? -26.684 1.432 15.739 1.00 85.19 86 LYS A O 1
ATOM 695 N N . GLY A 1 87 ? -24.999 2.335 16.928 1.00 81.88 87 GLY A N 1
ATOM 696 C CA . GLY A 1 87 ? -25.735 2.462 18.195 1.00 81.88 87 GLY A CA 1
ATOM 697 C C . GLY A 1 87 ? -25.738 1.222 19.099 1.00 81.88 87 GLY A C 1
ATOM 698 O O . GLY A 1 87 ? -26.331 1.278 20.169 1.00 81.88 87 GLY A O 1
ATOM 699 N N . THR A 1 88 ? -25.070 0.123 18.721 1.00 85.62 88 THR A N 1
ATOM 700 C CA . THR A 1 88 ? -24.906 -1.042 19.608 1.00 85.62 88 THR A CA 1
ATOM 701 C C . THR A 1 88 ? -24.259 -0.643 20.940 1.00 85.62 88 THR A C 1
ATOM 703 O O . THR A 1 88 ? -23.189 -0.030 20.956 1.00 85.62 88 THR A O 1
ATOM 706 N N . THR A 1 89 ? -24.908 -1.008 22.047 1.00 79.31 89 THR A N 1
ATOM 707 C CA . THR A 1 89 ? -24.389 -0.856 23.410 1.00 79.31 89 THR A CA 1
ATOM 708 C C . THR A 1 89 ? -23.286 -1.888 23.677 1.00 79.31 89 THR A C 1
ATOM 710 O O . THR A 1 89 ? -23.378 -3.027 23.226 1.00 79.31 89 THR A O 1
ATOM 713 N N . ASP A 1 90 ? -22.221 -1.488 24.383 1.00 75.31 90 ASP A N 1
ATOM 714 C CA . ASP A 1 90 ? -21.029 -2.321 24.646 1.00 75.31 90 ASP A CA 1
ATOM 715 C C . ASP A 1 90 ? -20.376 -2.890 23.368 1.00 75.31 90 ASP A C 1
ATOM 717 O O . ASP A 1 90 ? -20.173 -4.095 23.181 1.00 75.31 90 ASP A O 1
ATOM 721 N N . ALA A 1 91 ? -20.054 -1.983 22.446 1.00 72.19 91 ALA A N 1
ATOM 722 C CA . ALA A 1 91 ? -19.393 -2.304 21.190 1.00 72.19 91 ALA A CA 1
ATOM 723 C C . ALA A 1 91 ? -17.874 -2.486 21.361 1.00 72.19 91 ALA A C 1
ATOM 725 O O . ALA A 1 91 ? -17.074 -1.801 20.731 1.00 72.19 91 ALA A O 1
ATOM 726 N N . SER A 1 92 ? -17.467 -3.419 22.218 1.00 75.12 92 SER A N 1
ATOM 727 C CA . SER A 1 92 ? -16.068 -3.848 22.297 1.00 75.12 92 SER A CA 1
ATOM 728 C C . SER A 1 92 ? -15.690 -4.708 21.083 1.00 75.12 92 SER A C 1
ATOM 730 O O . SER A 1 92 ? -16.546 -5.418 20.552 1.00 75.12 92 SER A O 1
ATOM 732 N N . PRO A 1 93 ? -14.416 -4.755 20.659 1.00 68.94 93 PRO A N 1
ATOM 733 C CA . PRO A 1 93 ? -13.983 -5.618 19.556 1.00 68.94 93 PRO A CA 1
ATOM 734 C C . PRO A 1 93 ? -14.322 -7.104 19.718 1.00 68.94 93 PRO A C 1
ATOM 736 O O . PRO A 1 93 ? -14.567 -7.787 18.726 1.00 68.94 93 PRO A O 1
ATOM 739 N N . LYS A 1 94 ? -14.390 -7.609 20.960 1.00 76.00 94 LYS A N 1
ATOM 740 C CA . LYS A 1 94 ? -14.813 -8.991 21.249 1.00 76.00 94 LYS A CA 1
ATOM 741 C C . LYS A 1 94 ? -16.284 -9.239 20.898 1.00 76.00 94 LYS A C 1
ATOM 743 O O . LYS A 1 94 ? -16.618 -10.325 20.439 1.00 76.00 94 LYS A O 1
ATOM 748 N N . ARG A 1 95 ? -17.160 -8.253 21.122 1.00 80.75 95 ARG A N 1
ATOM 749 C CA . ARG A 1 95 ? -18.608 -8.348 20.847 1.00 80.75 95 ARG A CA 1
ATOM 750 C C . ARG A 1 95 ? -18.972 -7.878 19.444 1.00 80.75 95 ARG A C 1
ATOM 752 O O . ARG A 1 95 ? -19.893 -8.401 18.827 1.00 80.75 95 ARG A O 1
ATOM 759 N N . CYS A 1 96 ? -18.210 -6.922 18.935 1.00 85.06 96 CYS A N 1
ATOM 760 C CA . CYS A 1 96 ? -18.353 -6.315 17.628 1.00 85.06 96 CYS A CA 1
ATOM 761 C C . CYS A 1 96 ? -17.076 -6.541 16.815 1.00 85.06 96 CYS A C 1
ATOM 763 O O . CYS A 1 96 ? -16.300 -5.602 16.618 1.00 85.06 96 CYS A O 1
ATOM 765 N N . PRO A 1 97 ? -16.844 -7.772 16.323 1.00 82.88 97 PRO A N 1
ATOM 766 C CA . PRO A 1 97 ? -15.672 -8.062 15.515 1.00 82.88 97 PRO A CA 1
ATOM 767 C C . PRO A 1 97 ? -15.700 -7.245 14.226 1.00 82.88 97 PRO A C 1
ATOM 769 O O . PRO A 1 97 ? -16.766 -6.905 13.692 1.00 82.88 97 PRO A O 1
ATOM 772 N N . PHE A 1 98 ? -14.514 -6.952 13.704 1.00 81.88 98 PHE A N 1
ATOM 773 C CA . PHE A 1 98 ? -14.383 -6.240 12.446 1.00 81.88 98 PHE A CA 1
ATOM 774 C C . PHE A 1 98 ? -15.075 -6.963 11.289 1.00 81.88 98 PHE A C 1
ATOM 776 O O . PHE A 1 98 ? -15.125 -8.194 11.206 1.00 81.88 98 PHE A O 1
ATOM 783 N N . ARG A 1 99 ? -15.611 -6.164 10.368 1.00 74.31 99 ARG A N 1
ATOM 784 C CA . ARG A 1 99 ? -16.067 -6.650 9.072 1.00 74.31 99 ARG A CA 1
ATOM 785 C C . ARG A 1 99 ? -14.866 -6.951 8.198 1.00 74.31 99 ARG A C 1
ATOM 787 O O . ARG A 1 99 ? -14.025 -6.085 7.972 1.00 74.31 99 ARG A O 1
ATOM 794 N N . ASN A 1 100 ? -14.849 -8.172 7.683 1.00 65.94 100 ASN A N 1
ATOM 795 C CA . ASN A 1 100 ? -13.894 -8.636 6.678 1.00 65.94 100 ASN A CA 1
ATOM 796 C C . ASN A 1 100 ? -14.600 -8.937 5.341 1.00 65.94 100 ASN A C 1
ATOM 798 O O . ASN A 1 100 ? -13.972 -9.352 4.381 1.00 65.94 100 ASN A O 1
ATOM 802 N N . ASP A 1 101 ? -15.916 -8.714 5.276 1.00 60.41 101 ASP A N 1
ATOM 803 C CA . ASP A 1 101 ? -16.763 -8.870 4.089 1.00 60.41 101 ASP A CA 1
ATOM 804 C C . ASP A 1 101 ? -16.819 -7.599 3.222 1.00 60.41 101 ASP A C 1
ATOM 806 O O . ASP A 1 101 ? -17.308 -7.635 2.096 1.00 60.41 101 ASP A O 1
ATOM 810 N N . ARG A 1 102 ? -16.317 -6.465 3.731 1.00 56.25 102 ARG A N 1
ATOM 811 C CA . ARG A 1 102 ? -16.067 -5.253 2.944 1.00 56.25 102 ARG A CA 1
ATOM 812 C C . ARG A 1 102 ? -14.567 -5.041 2.806 1.00 56.25 102 ARG A C 1
ATOM 814 O O . ARG A 1 102 ? -13.868 -4.846 3.797 1.00 56.25 102 ARG A O 1
ATOM 821 N N . SER A 1 103 ? -14.119 -5.035 1.558 1.00 47.84 103 SER A N 1
ATOM 822 C CA . SER A 1 103 ? -12.743 -5.028 1.050 1.00 47.84 103 SER A CA 1
ATOM 823 C C . SER A 1 103 ? -11.924 -3.762 1.377 1.00 47.84 103 SER A C 1
ATOM 825 O O . SER A 1 103 ? -11.099 -3.341 0.582 1.00 47.84 103 SER A O 1
ATOM 827 N N . GLY A 1 104 ? -12.154 -3.101 2.513 1.00 53.19 104 GLY A N 1
ATOM 828 C CA . GLY A 1 104 ? -11.520 -1.817 2.836 1.00 53.19 104 GLY A CA 1
ATOM 829 C C . GLY A 1 104 ? -10.182 -1.902 3.579 1.00 53.19 104 GLY A C 1
ATOM 830 O O . GLY A 1 104 ? -9.476 -0.904 3.627 1.00 53.19 104 GLY A O 1
ATOM 831 N N . TYR A 1 105 ? -9.833 -3.050 4.180 1.00 54.84 105 TYR A N 1
ATOM 832 C CA . TYR A 1 105 ? -8.714 -3.125 5.147 1.00 54.84 105 TYR A CA 1
ATOM 833 C C . TYR A 1 105 ? -7.670 -4.192 4.849 1.00 54.84 105 TYR A C 1
ATOM 835 O O . TYR A 1 105 ? -6.522 -4.022 5.244 1.00 54.84 105 TYR A O 1
ATOM 843 N N . ASP A 1 106 ? -8.049 -5.241 4.124 1.00 62.56 106 ASP A N 1
ATOM 844 C CA . ASP A 1 106 ? -7.114 -6.254 3.621 1.00 62.56 106 ASP A CA 1
ATOM 845 C C . ASP A 1 106 ? -6.741 -6.003 2.158 1.00 62.56 106 ASP A C 1
ATOM 847 O O . ASP A 1 106 ? -5.982 -6.775 1.576 1.00 62.56 106 ASP A O 1
ATOM 851 N N . VAL A 1 107 ? -7.276 -4.926 1.569 1.00 68.00 107 VAL A N 1
ATOM 852 C CA . VAL A 1 107 ? -6.934 -4.494 0.220 1.00 68.00 107 VAL A CA 1
ATOM 853 C C . VAL A 1 107 ? -5.782 -3.509 0.268 1.00 68.00 107 VAL A C 1
ATOM 855 O O . VAL A 1 107 ? -5.897 -2.450 0.880 1.00 68.00 107 VAL A O 1
ATOM 858 N N . SER A 1 108 ? -4.683 -3.838 -0.404 1.00 77.12 108 SER A N 1
ATOM 859 C CA . SER A 1 108 ? -3.585 -2.896 -0.626 1.00 77.12 108 SER A CA 1
ATOM 860 C C . SER A 1 108 ? -3.413 -2.642 -2.114 1.00 77.12 108 SER A C 1
ATOM 862 O O . SER A 1 108 ? -3.448 -3.567 -2.918 1.00 77.12 108 SER A O 1
ATOM 864 N N . TYR A 1 109 ? -3.200 -1.384 -2.481 1.00 82.69 109 TYR A N 1
ATOM 865 C CA . TYR A 1 109 ? -2.730 -1.022 -3.812 1.00 82.69 109 TYR A CA 1
ATOM 866 C C . TYR A 1 109 ? -1.228 -0.812 -3.720 1.00 82.69 109 TYR A C 1
ATOM 868 O O . TYR A 1 109 ? -0.761 0.081 -3.014 1.00 82.69 109 TYR A O 1
ATOM 876 N N . ILE A 1 110 ? -0.472 -1.673 -4.389 1.00 86.19 110 ILE A N 1
ATOM 877 C CA . ILE A 1 110 ? 0.985 -1.630 -4.370 1.00 86.19 110 ILE A CA 1
ATOM 878 C C . ILE A 1 110 ? 1.441 -0.961 -5.655 1.00 86.19 110 ILE A C 1
ATOM 880 O O . ILE A 1 110 ? 1.056 -1.390 -6.737 1.00 86.19 110 ILE A O 1
ATOM 884 N N . TYR A 1 111 ? 2.277 0.066 -5.531 1.00 88.94 111 TYR A N 1
ATOM 885 C CA . TYR A 1 111 ? 3.090 0.591 -6.620 1.00 88.94 111 TYR A CA 1
ATOM 886 C C . TYR A 1 111 ? 4.545 0.258 -6.322 1.00 88.94 111 TYR A C 1
ATOM 888 O O . TYR A 1 111 ? 5.049 0.573 -5.245 1.00 88.94 111 TYR A O 1
ATOM 896 N N . HIS A 1 112 ? 5.220 -0.381 -7.268 1.00 91.50 112 HIS A N 1
ATOM 897 C CA . HIS A 1 112 ? 6.622 -0.735 -7.127 1.00 91.50 112 HIS A CA 1
ATOM 898 C C . HIS A 1 112 ? 7.360 -0.367 -8.411 1.00 91.50 112 HIS A C 1
ATOM 900 O O . HIS A 1 112 ? 7.018 -0.838 -9.495 1.00 91.50 112 HIS A O 1
ATOM 906 N N . ASN A 1 113 ? 8.372 0.486 -8.277 1.00 92.12 113 ASN A N 1
ATOM 907 C CA . ASN A 1 113 ? 9.342 0.770 -9.324 1.00 92.12 113 ASN A CA 1
ATOM 908 C C . ASN A 1 113 ? 10.670 0.094 -8.963 1.00 92.12 113 ASN A C 1
ATOM 910 O O . ASN A 1 113 ? 11.162 0.264 -7.847 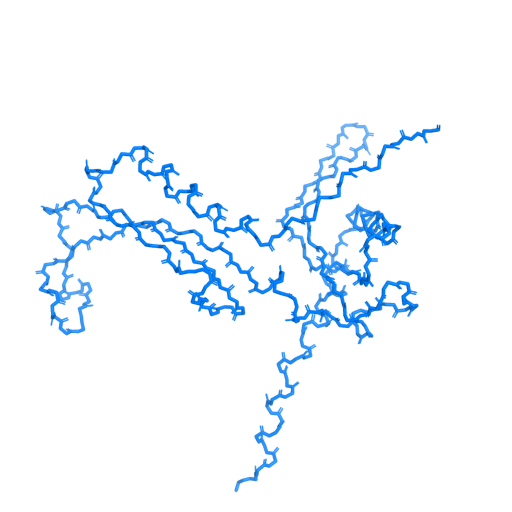1.00 92.12 113 ASN A O 1
ATOM 914 N N . PHE A 1 114 ? 11.229 -0.673 -9.894 1.00 91.88 114 PHE A N 1
ATOM 915 C CA . PHE A 1 114 ? 12.499 -1.364 -9.716 1.00 91.88 114 PHE A CA 1
ATOM 916 C C . PHE A 1 114 ? 13.260 -1.493 -11.038 1.00 91.88 114 PHE A C 1
ATOM 918 O O . PHE A 1 114 ? 12.698 -1.420 -12.134 1.00 91.88 114 PHE A O 1
ATOM 925 N N . TYR A 1 115 ? 14.565 -1.740 -10.926 1.00 91.44 115 TYR A N 1
ATOM 926 C CA . TYR A 1 115 ? 15.433 -1.963 -12.075 1.00 91.44 115 TYR A CA 1
ATOM 927 C C . TYR A 1 115 ? 15.682 -3.447 -12.308 1.00 91.44 115 TYR A C 1
ATOM 929 O O . TYR A 1 115 ? 16.041 -4.185 -11.392 1.00 91.44 115 TYR A O 1
ATOM 937 N N . LEU A 1 116 ? 15.589 -3.862 -13.567 1.00 91.62 116 LEU A N 1
ATOM 938 C CA . LEU A 1 116 ? 16.079 -5.149 -14.030 1.00 91.62 116 LEU A CA 1
ATOM 939 C C . LEU A 1 116 ? 17.408 -4.954 -14.753 1.00 91.62 116 LEU A C 1
ATOM 941 O O . LEU A 1 116 ? 17.552 -4.089 -15.624 1.00 91.62 116 LEU A O 1
ATOM 945 N N . LYS A 1 117 ? 18.385 -5.785 -14.395 1.00 91.62 117 LYS A N 1
ATOM 946 C CA . LYS A 1 117 ? 19.692 -5.826 -15.043 1.00 91.62 117 LYS A CA 1
ATOM 947 C C . LYS A 1 117 ? 19.805 -7.119 -15.852 1.00 91.62 117 LYS A C 1
ATOM 949 O O . LYS A 1 117 ? 19.604 -8.191 -15.283 1.00 91.62 117 LYS A O 1
ATOM 954 N N . PRO A 1 118 ? 20.111 -7.053 -17.159 1.00 90.50 118 PRO A N 1
ATOM 955 C CA . PRO A 1 118 ? 20.228 -8.253 -17.975 1.00 90.50 118 PRO A CA 1
ATOM 956 C C . PRO A 1 118 ? 21.425 -9.100 -17.535 1.00 90.50 118 PRO A C 1
ATOM 958 O O . PRO A 1 118 ? 22.451 -8.575 -17.094 1.00 90.50 118 PRO A O 1
ATOM 961 N N . THR A 1 119 ? 21.309 -10.415 -17.686 1.00 93.12 119 THR A N 1
ATOM 962 C CA . THR A 1 119 ? 22.405 -11.366 -17.465 1.00 93.12 119 THR A CA 1
ATOM 963 C C . THR A 1 119 ? 23.024 -11.785 -18.797 1.00 93.12 119 THR A C 1
ATOM 965 O O . THR A 1 119 ? 22.537 -11.425 -19.873 1.00 93.12 119 THR A O 1
ATOM 968 N N . LYS A 1 120 ? 24.149 -12.505 -18.741 1.00 89.56 120 LYS A N 1
ATOM 969 C CA . LYS A 1 120 ? 24.789 -13.091 -19.932 1.00 89.56 120 LYS A CA 1
ATOM 970 C C . LYS A 1 120 ? 24.084 -14.343 -20.465 1.00 89.56 120 LYS A C 1
ATOM 972 O O . LYS A 1 120 ? 24.413 -14.782 -21.561 1.00 89.56 120 LYS A O 1
ATOM 977 N N . CYS A 1 121 ? 23.156 -14.910 -19.705 1.00 91.38 121 CYS A N 1
ATOM 978 C CA . CYS A 1 121 ? 22.477 -16.146 -20.068 1.00 91.38 121 CYS A CA 1
ATOM 979 C C . CYS A 1 121 ? 21.364 -15.920 -21.097 1.00 91.38 121 CYS A C 1
ATOM 981 O O . CYS A 1 121 ? 20.809 -14.823 -21.210 1.00 91.38 121 CYS A O 1
ATOM 983 N N . SER A 1 122 ? 21.041 -16.975 -21.847 1.00 89.56 122 SER A N 1
ATOM 984 C CA . SER A 1 122 ? 19.872 -16.996 -22.726 1.00 89.56 122 SER A CA 1
ATOM 985 C C . SER A 1 122 ? 18.585 -17.007 -21.895 1.00 89.56 122 SER A C 1
ATOM 987 O O . SER A 1 122 ? 18.576 -17.449 -20.745 1.00 89.56 122 SER A O 1
ATOM 989 N N . LYS A 1 123 ? 17.482 -16.534 -22.485 1.00 87.31 123 LYS A N 1
ATOM 990 C CA . LYS A 1 123 ? 16.172 -16.468 -21.818 1.00 87.31 123 LYS A CA 1
ATOM 991 C C . LYS A 1 123 ? 15.702 -17.829 -21.285 1.00 87.31 123 LYS A C 1
ATOM 993 O O . LYS A 1 123 ? 15.085 -17.870 -20.229 1.00 87.31 123 LYS A O 1
ATOM 998 N N . ASP A 1 124 ? 16.033 -18.908 -21.989 1.00 90.69 124 ASP A N 1
ATOM 999 C CA . ASP A 1 124 ? 15.561 -20.267 -21.692 1.00 90.69 124 ASP A CA 1
ATOM 1000 C C . ASP A 1 124 ? 16.564 -21.072 -20.846 1.00 90.69 124 ASP A C 1
ATOM 1002 O O . ASP A 1 124 ? 16.486 -22.296 -20.761 1.00 90.69 124 ASP A O 1
ATOM 1006 N N . THR A 1 125 ? 17.539 -20.395 -20.228 1.00 91.62 125 THR A N 1
ATOM 1007 C CA . THR A 1 125 ? 18.473 -21.036 -19.294 1.00 91.62 125 THR A CA 1
ATOM 1008 C C . THR A 1 125 ? 17.708 -21.551 -18.074 1.00 91.62 125 THR A C 1
ATOM 1010 O O . THR A 1 125 ? 16.986 -20.788 -17.435 1.00 91.62 125 THR A O 1
ATOM 1013 N N . VAL A 1 126 ? 17.884 -22.831 -17.742 1.00 89.50 126 VAL A N 1
ATOM 1014 C CA . VAL A 1 126 ? 17.277 -23.463 -16.561 1.00 89.50 126 VAL A CA 1
ATOM 1015 C C . VAL A 1 126 ? 18.029 -23.033 -15.297 1.00 89.50 126 VAL A C 1
ATOM 1017 O O . VAL A 1 126 ? 19.257 -22.977 -15.300 1.00 89.50 126 VAL A O 1
ATOM 1020 N N . ASP A 1 127 ? 17.288 -22.707 -14.235 1.00 84.75 127 ASP A N 1
ATOM 1021 C CA . ASP A 1 127 ? 17.792 -22.275 -12.920 1.00 84.75 127 ASP A CA 1
ATOM 1022 C C . ASP A 1 127 ? 18.871 -21.168 -12.947 1.00 84.75 127 ASP A C 1
ATOM 1024 O O . ASP A 1 127 ? 19.936 -21.286 -12.319 1.00 84.75 127 ASP A O 1
ATOM 1028 N N . PRO A 1 128 ? 18.615 -20.040 -13.643 1.00 86.69 128 PRO A N 1
ATOM 1029 C CA . PRO A 1 128 ? 19.592 -18.974 -13.763 1.00 86.69 128 PRO A CA 1
ATOM 1030 C C . PRO A 1 128 ? 19.840 -18.334 -12.395 1.00 86.69 128 PRO A C 1
ATOM 1032 O O . PRO A 1 128 ? 18.927 -17.852 -11.726 1.00 86.69 128 PRO A O 1
ATOM 1035 N N . ASN A 1 129 ? 21.105 -18.269 -11.990 1.00 87.50 129 ASN A N 1
ATOM 1036 C CA . ASN A 1 129 ? 21.521 -17.619 -10.748 1.00 87.50 129 ASN A CA 1
ATOM 1037 C C . ASN A 1 129 ? 22.717 -16.688 -10.989 1.00 87.50 129 ASN A C 1
ATOM 1039 O O . ASN A 1 129 ? 23.436 -16.864 -11.972 1.00 87.50 129 ASN A O 1
ATOM 1043 N N . PRO A 1 130 ? 22.997 -15.722 -10.096 1.00 84.69 130 PRO A N 1
ATOM 1044 C CA . PRO A 1 130 ? 24.051 -14.731 -10.326 1.00 84.69 130 PRO A CA 1
ATOM 1045 C C . PRO A 1 130 ? 25.474 -15.297 -10.461 1.00 84.69 130 PRO A C 1
ATOM 1047 O O . PRO A 1 130 ? 26.327 -14.623 -11.035 1.00 84.69 130 PRO A O 1
ATOM 1050 N N . LYS A 1 131 ? 25.748 -16.510 -9.947 1.00 87.31 131 LYS A N 1
ATOM 1051 C CA . LYS A 1 131 ? 27.065 -17.158 -10.082 1.00 87.31 131 LYS A CA 1
ATOM 1052 C C . LYS A 1 131 ? 27.273 -17.722 -11.490 1.00 87.31 131 LYS A C 1
ATOM 1054 O O . LYS A 1 131 ? 28.366 -17.607 -12.031 1.00 87.31 131 LYS A O 1
ATOM 1059 N N . GLN A 1 132 ? 26.232 -18.311 -12.078 1.00 88.75 132 GLN A N 1
ATOM 1060 C CA . GLN A 1 132 ? 26.272 -18.908 -13.420 1.00 88.75 132 GLN A CA 1
ATOM 1061 C C . GLN A 1 132 ? 25.927 -17.899 -14.525 1.00 88.75 132 GLN A C 1
ATOM 1063 O O . GLN A 1 132 ? 26.474 -17.947 -15.622 1.00 88.75 132 GLN A O 1
ATOM 1068 N N . CYS A 1 133 ? 25.054 -16.947 -14.212 1.00 91.50 133 CYS A N 1
ATOM 1069 C CA . CYS A 1 133 ? 24.526 -15.935 -15.113 1.00 91.50 133 CYS A CA 1
ATOM 1070 C C . CYS A 1 133 ? 24.889 -14.539 -14.601 1.00 91.50 133 CYS A C 1
ATOM 1072 O O . CYS A 1 133 ? 24.019 -13.820 -14.097 1.00 91.50 133 CYS A O 1
ATOM 1074 N N . PRO A 1 134 ? 26.164 -14.125 -14.713 1.00 91.62 134 PRO A N 1
ATOM 1075 C CA . PRO A 1 134 ? 26.583 -12.824 -14.229 1.00 91.62 134 PRO A CA 1
ATOM 1076 C C . PRO A 1 134 ? 25.861 -11.711 -14.987 1.00 91.62 134 PRO A C 1
ATOM 1078 O O . PRO A 1 134 ? 25.537 -11.826 -16.179 1.00 91.62 134 PRO A O 1
ATOM 1081 N N . PHE A 1 135 ? 25.632 -10.606 -14.285 1.00 92.00 135 PHE A N 1
ATOM 1082 C CA . PHE A 1 135 ? 25.038 -9.425 -14.884 1.00 92.00 135 PHE A CA 1
ATOM 1083 C C . PHE A 1 135 ? 25.922 -8.838 -15.981 1.00 92.00 135 PHE A C 1
ATOM 1085 O O . PHE A 1 135 ? 27.153 -8.821 -15.907 1.00 92.00 135 PHE A O 1
ATOM 1092 N N . ARG A 1 136 ? 25.259 -8.302 -16.997 1.00 89.94 136 ARG A N 1
ATOM 1093 C CA . ARG A 1 136 ? 25.870 -7.547 -18.082 1.00 89.94 136 ARG A CA 1
ATOM 1094 C C . ARG A 1 136 ? 26.034 -6.091 -17.683 1.00 89.94 136 ARG A C 1
ATOM 1096 O O . ARG A 1 136 ? 25.121 -5.487 -17.126 1.00 89.94 136 ARG A O 1
ATOM 1103 N N . ASN A 1 137 ? 27.194 -5.532 -18.006 1.00 88.19 137 ASN A N 1
ATOM 1104 C CA . ASN A 1 137 ? 27.476 -4.102 -17.856 1.00 88.19 137 ASN A CA 1
ATOM 1105 C C . ASN A 1 137 ? 27.438 -3.365 -19.208 1.00 88.19 137 ASN A C 1
ATOM 1107 O O . ASN A 1 137 ? 27.455 -2.144 -19.232 1.00 88.19 137 ASN A O 1
ATOM 1111 N N . ASP A 1 138 ? 27.344 -4.098 -20.323 1.00 91.19 138 ASP A N 1
ATOM 1112 C CA . ASP A 1 138 ? 27.324 -3.586 -21.703 1.00 91.19 138 ASP A CA 1
ATOM 1113 C C . ASP A 1 138 ? 25.904 -3.295 -22.228 1.00 91.19 138 ASP A C 1
ATOM 1115 O O . ASP A 1 138 ? 25.682 -3.098 -23.427 1.00 91.19 138 ASP A O 1
ATOM 1119 N N . ARG A 1 139 ? 24.908 -3.338 -21.340 1.00 88.56 139 ARG A N 1
ATOM 1120 C CA . ARG A 1 139 ? 23.500 -3.125 -21.665 1.00 88.56 139 ARG A CA 1
ATOM 1121 C C . ARG A 1 139 ? 22.855 -2.215 -20.623 1.00 88.56 139 ARG A C 1
ATOM 1123 O O . ARG A 1 139 ? 23.166 -2.340 -19.437 1.00 88.56 139 ARG A O 1
ATOM 1130 N N . PRO A 1 140 ? 21.949 -1.319 -21.044 1.00 91.19 140 PRO A N 1
ATOM 1131 C CA . PRO A 1 140 ? 21.239 -0.461 -20.114 1.00 91.19 140 PRO A CA 1
ATOM 1132 C C . PRO A 1 140 ? 20.309 -1.272 -19.208 1.00 91.19 140 PRO A C 1
ATOM 1134 O O . PRO A 1 140 ? 19.777 -2.312 -19.604 1.00 91.19 140 PRO A O 1
ATOM 1137 N N . LEU A 1 141 ? 20.068 -0.745 -18.008 1.00 92.12 141 LEU A N 1
ATOM 1138 C CA . LEU A 1 141 ? 19.018 -1.241 -17.122 1.00 92.12 141 LEU A CA 1
ATOM 1139 C C . LEU A 1 141 ? 17.642 -1.086 -17.777 1.00 92.12 141 LEU A C 1
ATOM 1141 O O . LEU A 1 141 ? 17.414 -0.174 -18.577 1.00 92.12 141 LEU A O 1
ATOM 1145 N N . ILE A 1 142 ? 16.718 -1.958 -17.397 1.00 93.69 142 ILE A N 1
ATOM 1146 C CA . ILE A 1 142 ? 15.295 -1.820 -17.698 1.00 93.69 142 ILE A CA 1
ATOM 1147 C C . ILE A 1 142 ? 14.622 -1.281 -16.438 1.00 93.69 142 ILE A C 1
ATOM 1149 O O . ILE A 1 142 ? 14.777 -1.848 -15.362 1.00 93.69 142 ILE A O 1
ATOM 1153 N N . ASP A 1 143 ? 13.907 -0.172 -16.570 1.00 94.75 143 ASP A N 1
ATOM 1154 C CA . ASP A 1 143 ? 13.096 0.431 -15.517 1.00 94.75 143 ASP A CA 1
ATOM 1155 C C . ASP A 1 143 ? 11.660 -0.083 -15.649 1.00 94.75 143 ASP A C 1
ATOM 1157 O O . ASP A 1 143 ? 10.978 0.169 -16.655 1.00 94.75 143 ASP A O 1
ATOM 1161 N N . CYS A 1 144 ? 11.233 -0.842 -14.642 1.00 93.12 144 CYS A N 1
ATOM 1162 C CA . CYS A 1 144 ? 9.907 -1.421 -14.554 1.00 93.12 144 CYS A CA 1
ATOM 1163 C C . CYS A 1 144 ? 9.106 -0.724 -13.461 1.00 93.12 144 CYS A C 1
ATOM 1165 O O . CYS A 1 144 ? 9.550 -0.616 -12.322 1.00 93.12 144 CYS A O 1
ATOM 1167 N N . ALA A 1 145 ? 7.886 -0.328 -13.803 1.00 94.12 145 ALA A N 1
ATOM 1168 C CA . ALA A 1 145 ? 6.870 0.063 -12.844 1.00 94.12 145 ALA A CA 1
ATOM 1169 C C . ALA A 1 145 ? 5.729 -0.948 -12.897 1.00 94.12 145 ALA A C 1
ATOM 1171 O O . ALA A 1 145 ? 5.216 -1.260 -13.977 1.00 94.12 145 ALA A O 1
ATOM 1172 N N . VAL A 1 146 ? 5.335 -1.443 -11.729 1.00 95.25 146 VAL A N 1
ATOM 1173 C CA . VAL A 1 146 ? 4.178 -2.318 -11.573 1.00 95.25 146 VAL A CA 1
ATOM 1174 C C . VAL A 1 146 ? 3.210 -1.728 -10.570 1.00 95.25 146 VAL A C 1
ATOM 1176 O O . VAL A 1 146 ? 3.626 -1.134 -9.572 1.00 95.25 146 VAL A O 1
ATOM 1179 N N . CYS A 1 147 ? 1.920 -1.924 -10.811 1.00 92.88 147 CYS A N 1
ATOM 1180 C CA . CYS A 1 147 ? 0.938 -1.764 -9.760 1.00 92.88 147 CYS A CA 1
ATOM 1181 C C . CYS A 1 147 ? -0.180 -2.778 -9.841 1.00 92.88 147 CYS A C 1
ATOM 1183 O O . CYS A 1 147 ? -0.595 -3.210 -10.915 1.00 92.88 147 CYS A O 1
ATOM 1185 N N . TYR A 1 148 ? -0.621 -3.190 -8.666 1.00 91.25 148 TYR A N 1
ATOM 1186 C CA . TYR A 1 148 ? -1.599 -4.242 -8.515 1.00 91.25 148 TYR A CA 1
ATOM 1187 C C . TYR A 1 148 ? -2.323 -4.083 -7.192 1.00 91.25 148 TYR A C 1
ATOM 1189 O O . TYR A 1 148 ? -1.824 -3.485 -6.233 1.00 91.25 148 TYR A O 1
ATOM 1197 N N . LYS A 1 149 ? -3.524 -4.637 -7.171 1.00 85.81 149 LYS A N 1
ATOM 1198 C CA . LYS A 1 149 ? -4.332 -4.762 -5.977 1.00 85.81 149 LYS A CA 1
ATOM 1199 C C . LYS A 1 149 ? -4.011 -6.098 -5.320 1.00 85.81 149 LYS A C 1
ATOM 1201 O O . LYS A 1 149 ? -3.889 -7.111 -6.005 1.00 85.81 149 LYS A O 1
ATOM 1206 N N . THR A 1 150 ? -3.885 -6.104 -4.005 1.00 83.38 150 THR A N 1
ATOM 1207 C CA . THR A 1 150 ? -3.869 -7.328 -3.211 1.00 83.38 150 THR A CA 1
ATOM 1208 C C . THR A 1 150 ? -5.095 -7.390 -2.323 1.00 83.38 150 THR A C 1
ATOM 1210 O O . THR A 1 150 ? -5.641 -6.346 -1.980 1.00 83.38 150 THR A O 1
ATOM 1213 N N . PHE A 1 151 ? -5.522 -8.592 -1.952 1.00 76.94 151 PHE A N 1
ATOM 1214 C CA . PHE A 1 151 ? -6.504 -8.855 -0.910 1.00 76.94 151 PHE A CA 1
ATOM 1215 C C . PHE A 1 151 ? -5.987 -9.987 -0.022 1.00 76.94 151 PHE A C 1
ATOM 1217 O O . PHE A 1 151 ? -5.616 -11.058 -0.506 1.00 76.94 151 PHE A O 1
ATOM 1224 N N . SER A 1 152 ? -5.892 -9.730 1.284 1.00 73.12 152 SER A N 1
ATOM 1225 C CA . SER A 1 152 ? -5.351 -10.692 2.258 1.00 73.12 152 SER A CA 1
ATOM 1226 C C . SER A 1 152 ? -3.965 -11.227 1.859 1.00 73.12 152 SER A C 1
ATOM 1228 O O . SER A 1 152 ? -3.670 -12.409 2.011 1.00 73.12 152 SER A O 1
ATOM 1230 N N . GLY A 1 153 ? -3.120 -10.350 1.304 1.00 77.25 153 GLY A N 1
ATOM 1231 C CA . GLY A 1 153 ? -1.761 -10.679 0.857 1.00 77.25 153 GLY A CA 1
ATOM 1232 C C . GLY A 1 153 ? -1.662 -11.355 -0.516 1.00 77.25 153 GLY A C 1
ATOM 1233 O O . GLY A 1 153 ? -0.558 -11.465 -1.041 1.00 77.25 153 GLY A O 1
ATOM 1234 N N . ASN A 1 154 ? -2.780 -11.747 -1.132 1.00 79.81 154 ASN A N 1
ATOM 1235 C CA . ASN A 1 154 ? -2.802 -12.349 -2.466 1.00 79.81 154 ASN A CA 1
ATOM 1236 C C . ASN A 1 154 ? -3.055 -11.290 -3.536 1.00 79.81 154 ASN A C 1
ATOM 1238 O O . ASN A 1 154 ? -3.790 -10.341 -3.292 1.00 79.81 154 ASN A O 1
ATOM 1242 N N . ILE A 1 155 ? -2.456 -11.443 -4.719 1.00 84.62 155 ILE A N 1
ATOM 1243 C CA . ILE A 1 155 ? -2.708 -10.543 -5.852 1.00 84.62 155 ILE A CA 1
ATOM 1244 C C . ILE A 1 155 ? -4.111 -10.811 -6.400 1.00 84.62 155 ILE A C 1
ATOM 1246 O O . ILE A 1 155 ? -4.454 -11.950 -6.707 1.00 84.62 155 ILE A O 1
ATOM 1250 N N . GLU A 1 156 ? -4.890 -9.747 -6.559 1.00 83.50 156 GLU A N 1
ATOM 1251 C CA . GLU A 1 156 ? -6.214 -9.796 -7.169 1.00 83.50 156 GLU A CA 1
ATOM 1252 C C . GLU A 1 156 ? -6.100 -9.724 -8.695 1.00 83.50 156 GLU A C 1
ATOM 1254 O O . GLU A 1 156 ? -5.263 -9.003 -9.244 1.00 83.50 156 GLU A O 1
ATOM 1259 N N . SER A 1 157 ? -6.970 -10.454 -9.394 1.00 82.19 157 SER A N 1
ATOM 1260 C CA . SER A 1 157 ? -7.044 -10.409 -10.858 1.00 82.19 157 SER A CA 1
ATOM 1261 C C . SER A 1 157 ? -7.716 -9.139 -11.380 1.00 82.19 157 SER A C 1
ATOM 1263 O O . SER A 1 157 ? -7.442 -8.743 -12.512 1.00 82.19 157 SER A O 1
ATOM 1265 N N . GLU A 1 158 ? -8.564 -8.504 -10.564 1.00 78.75 158 GLU A N 1
ATOM 1266 C CA . GLU A 1 158 ? -9.291 -7.285 -10.911 1.00 78.75 158 GLU A CA 1
ATOM 1267 C C . GLU A 1 158 ? -9.098 -6.168 -9.863 1.00 78.75 158 GLU A C 1
ATOM 1269 O O . GLU A 1 158 ? -9.390 -6.359 -8.672 1.00 78.75 158 GLU A O 1
ATOM 1274 N N . PRO A 1 159 ? -8.655 -4.966 -10.277 1.00 81.56 159 PRO A N 1
ATOM 1275 C CA . PRO A 1 159 ? -8.265 -4.599 -11.641 1.00 81.56 159 PRO A CA 1
ATOM 1276 C C . PRO A 1 159 ? -6.996 -5.334 -12.091 1.00 81.56 159 PRO A C 1
ATOM 1278 O O . PRO A 1 159 ? -6.112 -5.607 -11.276 1.00 81.56 159 PRO A O 1
ATOM 1281 N N . LYS A 1 160 ? -6.897 -5.623 -13.395 1.00 89.06 160 LYS A N 1
ATOM 1282 C CA . LYS A 1 160 ? -5.727 -6.292 -13.981 1.00 89.06 160 LYS A CA 1
ATOM 1283 C C . LYS A 1 160 ? -4.419 -5.598 -13.558 1.00 89.06 160 LYS A C 1
ATOM 1285 O O . LYS A 1 160 ? -4.286 -4.393 -13.791 1.00 89.06 160 LYS A O 1
ATOM 1290 N N . PRO A 1 161 ? -3.432 -6.341 -13.015 1.00 93.19 161 PRO A N 1
ATOM 1291 C CA . PRO A 1 161 ? -2.114 -5.802 -12.708 1.00 93.19 161 PRO A CA 1
ATOM 1292 C C . PRO A 1 161 ? -1.497 -5.064 -13.896 1.00 93.19 161 PRO A C 1
ATOM 1294 O O . PRO A 1 161 ? -1.425 -5.584 -15.014 1.00 93.19 161 PRO A O 1
ATOM 1297 N N . TYR A 1 162 ? -1.027 -3.850 -13.640 1.00 94.31 162 TYR A N 1
ATOM 1298 C CA . TYR A 1 162 ? -0.312 -3.037 -14.607 1.00 94.31 162 TYR A CA 1
ATOM 1299 C C . TYR A 1 162 ? 1.186 -3.303 -14.489 1.00 94.31 162 TYR A C 1
ATOM 1301 O O . TYR A 1 162 ? 1.745 -3.271 -13.394 1.00 94.31 162 TYR A O 1
ATOM 1309 N N . VAL A 1 163 ? 1.841 -3.542 -15.625 1.00 96.06 163 VAL A N 1
ATOM 1310 C CA . VAL A 1 163 ? 3.292 -3.719 -15.729 1.00 96.06 163 VAL A CA 1
ATOM 1311 C C . VAL A 1 163 ? 3.774 -2.939 -16.941 1.00 96.06 163 VAL A C 1
ATOM 1313 O O . VAL A 1 163 ? 3.309 -3.161 -18.058 1.00 96.06 163 VAL A O 1
ATOM 1316 N N . ASN A 1 164 ? 4.731 -2.040 -16.737 1.00 96.94 164 ASN A N 1
ATOM 1317 C CA . ASN A 1 164 ? 5.385 -1.328 -17.823 1.00 96.94 164 ASN A CA 1
ATOM 1318 C C . ASN A 1 164 ? 6.894 -1.286 -17.597 1.00 96.94 164 ASN A C 1
ATOM 1320 O O . ASN A 1 164 ? 7.365 -0.702 -16.625 1.00 96.94 164 ASN A O 1
ATOM 1324 N N . CYS A 1 165 ? 7.636 -1.886 -18.524 1.00 96.06 165 CYS A N 1
ATOM 1325 C CA . CYS A 1 165 ? 9.088 -1.997 -18.486 1.00 96.06 165 CYS A CA 1
ATOM 1326 C C . CYS A 1 165 ? 9.691 -1.335 -19.722 1.00 96.06 165 CYS A C 1
ATOM 1328 O O . CYS A 1 165 ? 9.265 -1.609 -20.842 1.00 96.06 165 CYS A O 1
ATOM 1330 N N . VAL A 1 166 ? 10.668 -0.454 -19.519 1.00 95.38 166 VAL A N 1
ATOM 1331 C CA . VAL A 1 166 ? 11.286 0.348 -20.585 1.00 95.38 166 VAL A CA 1
ATOM 1332 C C . VAL A 1 166 ? 12.787 0.412 -20.341 1.00 95.38 166 VAL A C 1
ATOM 1334 O O . VAL A 1 166 ? 13.229 0.536 -19.201 1.00 95.38 166 VAL A O 1
ATOM 1337 N N . HIS A 1 167 ? 13.600 0.328 -21.395 1.00 95.00 167 HIS A N 1
ATOM 1338 C CA . HIS A 1 167 ? 15.036 0.568 -21.260 1.00 95.00 167 HIS A CA 1
ATOM 1339 C C . HIS A 1 167 ? 15.278 1.976 -20.716 1.00 95.00 167 HIS A C 1
ATOM 1341 O O . HIS A 1 167 ? 14.783 2.946 -21.280 1.00 95.00 167 HIS A O 1
ATOM 1347 N N . LYS A 1 168 ? 16.071 2.097 -19.649 1.00 90.62 168 LYS A N 1
ATOM 1348 C CA . LYS A 1 168 ? 16.293 3.363 -18.938 1.00 90.62 168 LYS A CA 1
ATOM 1349 C C . LYS A 1 168 ? 16.671 4.546 -19.853 1.00 90.62 168 LYS A C 1
ATOM 1351 O O . LYS A 1 168 ? 16.137 5.623 -19.623 1.00 90.62 168 LYS A O 1
ATOM 1356 N N . PRO A 1 169 ? 17.501 4.383 -20.906 1.00 94.69 169 PRO A N 1
ATOM 1357 C CA . PRO A 1 169 ? 17.799 5.471 -21.842 1.00 94.69 169 PRO A CA 1
ATOM 1358 C C . PRO A 1 169 ? 16.598 5.977 -22.655 1.00 94.69 169 PRO A C 1
ATOM 1360 O O . PRO A 1 169 ? 16.618 7.111 -23.111 1.00 94.69 169 PRO A O 1
ATOM 1363 N N . ALA A 1 170 ? 15.571 5.148 -22.854 1.00 95.50 170 ALA A N 1
ATOM 1364 C CA . ALA A 1 170 ? 14.355 5.493 -23.590 1.00 95.50 170 ALA A CA 1
ATOM 1365 C C . ALA A 1 170 ? 13.210 5.959 -22.671 1.00 95.50 170 ALA A C 1
ATOM 1367 O O . ALA A 1 170 ? 12.121 6.266 -23.150 1.00 95.50 170 ALA A O 1
ATOM 1368 N N . LEU A 1 171 ? 13.424 5.974 -21.352 1.00 93.25 171 LEU A N 1
ATOM 1369 C CA . LEU A 1 171 ? 12.409 6.379 -20.389 1.00 93.25 171 LEU A CA 1
ATOM 1370 C C . LEU A 1 171 ? 12.339 7.906 -20.299 1.00 93.25 171 LEU A C 1
ATOM 1372 O O . LEU A 1 171 ? 13.324 8.553 -19.950 1.00 93.25 171 LEU A O 1
ATOM 1376 N N . THR A 1 172 ? 11.156 8.469 -20.537 1.00 95.56 172 THR A N 1
ATOM 1377 C CA . THR A 1 172 ? 10.896 9.908 -20.388 1.00 95.56 172 THR A CA 1
ATOM 1378 C C . THR A 1 172 ? 10.177 10.224 -19.072 1.00 95.56 172 THR A C 1
ATOM 1380 O O . THR A 1 172 ? 9.568 9.350 -18.449 1.00 95.56 172 THR A O 1
ATOM 1383 N N . GLU A 1 173 ? 10.210 11.488 -18.643 1.00 93.00 173 GLU A N 1
ATOM 1384 C CA . GLU A 1 173 ? 9.473 11.944 -17.450 1.00 93.00 173 GLU A CA 1
ATOM 1385 C C . GLU A 1 173 ? 7.948 11.860 -17.628 1.00 93.00 173 GLU A C 1
ATOM 1387 O O . GLU A 1 173 ? 7.228 11.499 -16.695 1.00 93.00 173 GLU A O 1
ATOM 1392 N N . ASP A 1 174 ? 7.448 12.093 -18.845 1.00 94.69 174 ASP A N 1
ATOM 1393 C CA . ASP A 1 174 ? 6.030 11.909 -19.186 1.00 94.69 174 ASP A CA 1
ATOM 1394 C C . ASP A 1 174 ? 5.595 10.446 -18.980 1.00 94.69 174 ASP A C 1
ATOM 1396 O O . ASP A 1 174 ? 4.561 10.166 -18.374 1.00 94.69 174 ASP A O 1
ATOM 1400 N N . MET A 1 175 ? 6.434 9.485 -19.381 1.00 92.88 175 MET A N 1
ATOM 1401 C CA . MET A 1 175 ? 6.162 8.063 -19.157 1.00 92.88 175 MET A CA 1
ATOM 1402 C C . MET A 1 175 ? 6.129 7.703 -17.667 1.00 92.88 175 MET A C 1
ATOM 1404 O O . MET A 1 175 ? 5.284 6.909 -17.250 1.00 92.88 175 MET A O 1
ATOM 1408 N N . LYS A 1 176 ? 7.016 8.284 -16.848 1.00 91.81 176 LYS A N 1
ATOM 1409 C CA . LYS A 1 176 ? 7.003 8.092 -15.386 1.00 91.81 176 LYS A CA 1
ATOM 1410 C C . LYS A 1 176 ? 5.728 8.648 -14.757 1.00 91.81 176 LYS A C 1
ATOM 1412 O O . LYS A 1 176 ? 5.103 7.958 -13.954 1.00 91.81 176 LYS A O 1
ATOM 1417 N N . THR A 1 177 ? 5.317 9.844 -15.168 1.00 92.94 177 THR A N 1
ATOM 1418 C CA . THR A 1 177 ? 4.097 10.500 -14.678 1.00 92.94 177 THR A CA 1
ATOM 1419 C C . THR A 1 177 ? 2.862 9.665 -15.010 1.00 92.94 177 THR A C 1
ATOM 1421 O O . THR A 1 177 ? 2.114 9.287 -14.108 1.00 92.94 177 THR A O 1
ATOM 1424 N N . LYS A 1 178 ? 2.722 9.230 -16.270 1.00 94.00 178 LYS A N 1
ATOM 1425 C CA . LYS A 1 178 ? 1.617 8.366 -16.719 1.00 94.00 178 LYS A CA 1
ATOM 1426 C C . LYS A 1 178 ? 1.531 7.044 -15.954 1.00 94.00 178 LYS A C 1
ATOM 1428 O O . LYS A 1 178 ? 0.431 6.566 -15.683 1.00 94.00 178 LYS A O 1
ATOM 1433 N N . ARG A 1 179 ? 2.672 6.445 -15.582 1.00 92.88 179 ARG A N 1
ATOM 1434 C CA . ARG A 1 179 ? 2.701 5.231 -14.743 1.00 92.88 179 ARG A CA 1
ATOM 1435 C C . ARG A 1 179 ? 2.074 5.492 -13.370 1.00 92.88 179 ARG A C 1
ATOM 1437 O O . ARG A 1 179 ? 1.235 4.707 -12.941 1.00 92.88 179 ARG A O 1
ATOM 1444 N N . VAL A 1 180 ? 2.446 6.587 -12.705 1.00 89.81 180 VAL A N 1
ATOM 1445 C CA . VAL A 1 180 ? 1.908 6.949 -11.381 1.00 89.81 180 VAL A CA 1
ATOM 1446 C C . VAL A 1 180 ? 0.421 7.290 -11.466 1.00 89.81 180 VAL A C 1
ATOM 1448 O O . VAL A 1 180 ? -0.370 6.779 -10.676 1.00 89.81 180 VAL A O 1
ATOM 1451 N N . GLU A 1 181 ? 0.014 8.089 -12.453 1.00 89.56 181 GLU A N 1
ATOM 1452 C CA . GLU A 1 181 ? -1.391 8.452 -12.670 1.00 89.56 181 GLU A CA 1
ATOM 1453 C C . GLU A 1 181 ? -2.280 7.229 -12.909 1.00 89.56 181 GLU A C 1
ATOM 1455 O O . GLU A 1 181 ? -3.358 7.122 -12.320 1.00 89.56 181 GLU A O 1
ATOM 1460 N N . HIS A 1 182 ? -1.816 6.275 -13.723 1.00 89.31 182 HIS A N 1
ATOM 1461 C CA . HIS A 1 182 ? -2.527 5.021 -13.960 1.00 89.31 182 HIS A CA 1
ATOM 1462 C C . HIS A 1 182 ? -2.771 4.258 -12.650 1.00 89.31 182 HIS A C 1
ATOM 1464 O O . HIS A 1 182 ? -3.897 3.847 -12.362 1.00 89.31 182 HIS A O 1
ATOM 1470 N N . CYS A 1 183 ? -1.732 4.118 -11.825 1.00 87.62 183 CYS A N 1
ATOM 1471 C CA . CYS A 1 183 ? -1.814 3.406 -10.552 1.00 87.62 183 CYS A CA 1
ATOM 1472 C C . CYS A 1 183 ? -2.678 4.141 -9.517 1.00 87.62 183 CYS A C 1
ATOM 1474 O O . CYS A 1 183 ? -3.452 3.513 -8.797 1.00 87.62 183 CYS A O 1
ATOM 1476 N N . ASN A 1 184 ? -2.627 5.472 -9.488 1.00 84.75 184 ASN A N 1
ATOM 1477 C CA . ASN A 1 184 ? -3.506 6.279 -8.646 1.00 84.75 184 ASN A CA 1
ATOM 1478 C C . ASN A 1 184 ? -4.974 6.092 -9.041 1.00 84.75 184 ASN A C 1
ATOM 1480 O O . ASN A 1 184 ? -5.819 5.823 -8.188 1.00 84.75 184 ASN A O 1
ATOM 1484 N N . LYS A 1 185 ? -5.289 6.163 -10.340 1.00 84.19 185 LYS A N 1
ATOM 1485 C CA . LYS A 1 185 ? -6.652 5.944 -10.847 1.00 84.19 185 LYS A CA 1
ATOM 1486 C C . LYS A 1 185 ? -7.191 4.562 -10.462 1.00 84.19 185 LYS A C 1
ATOM 1488 O O . LYS A 1 185 ? -8.364 4.441 -10.105 1.00 84.19 185 LYS A O 1
ATOM 1493 N N . MET A 1 186 ? -6.330 3.545 -10.492 1.00 79.00 186 MET A N 1
ATOM 1494 C CA . MET A 1 186 ? -6.654 2.192 -10.041 1.00 79.00 186 MET A CA 1
ATOM 1495 C C . MET A 1 186 ? -7.095 2.180 -8.566 1.00 79.00 186 MET A C 1
ATOM 1497 O O . MET A 1 186 ? -8.145 1.621 -8.254 1.00 79.00 186 MET A O 1
ATOM 1501 N N . ALA A 1 187 ? -6.362 2.865 -7.683 1.00 71.06 187 ALA A N 1
ATOM 1502 C CA . ALA A 1 187 ? -6.656 2.922 -6.249 1.00 71.06 187 ALA A CA 1
ATOM 1503 C C . ALA A 1 187 ? -7.906 3.758 -5.897 1.00 71.06 187 ALA A C 1
ATOM 1505 O O . ALA A 1 187 ? -8.739 3.329 -5.094 1.00 71.06 187 ALA A O 1
ATOM 1506 N N . TYR A 1 188 ? -8.072 4.941 -6.503 1.00 56.75 188 TYR A N 1
ATOM 1507 C CA . TYR A 1 188 ? -9.133 5.894 -6.136 1.00 56.75 188 TYR A CA 1
ATOM 1508 C C . TYR A 1 188 ? -10.552 5.446 -6.502 1.00 56.75 188 TYR A C 1
ATOM 1510 O O . TYR A 1 188 ? -11.513 5.866 -5.859 1.00 56.75 188 TYR A O 1
ATOM 1518 N N . SER A 1 189 ? -10.703 4.561 -7.488 1.00 57.44 189 SER A N 1
ATOM 1519 C CA . SER A 1 189 ? -12.008 4.042 -7.927 1.00 57.44 189 SER A CA 1
ATOM 1520 C C . SER A 1 189 ? -12.801 3.290 -6.841 1.00 57.44 189 SER A C 1
ATOM 1522 O O . SER A 1 189 ? -13.990 3.039 -7.017 1.00 57.44 189 SER A O 1
ATOM 1524 N N . SER A 1 190 ? -12.169 2.931 -5.715 1.00 51.66 190 SER A N 1
ATOM 1525 C CA . SER A 1 190 ? -12.695 1.944 -4.763 1.00 51.66 190 SER A CA 1
ATOM 1526 C C . SER A 1 190 ? -13.105 2.474 -3.377 1.00 51.66 190 SER A C 1
ATOM 1528 O O . SER A 1 190 ? -13.512 1.660 -2.549 1.00 51.66 190 SER A O 1
ATOM 1530 N N . GLY A 1 191 ? -12.998 3.779 -3.064 1.00 52.09 191 GLY A N 1
ATOM 1531 C CA . GLY A 1 191 ? -12.978 4.188 -1.643 1.00 52.09 191 GLY A CA 1
ATOM 1532 C C . GLY A 1 191 ? -13.472 5.574 -1.211 1.00 52.09 191 GLY A C 1
ATOM 1533 O O . GLY A 1 191 ? -13.136 5.979 -0.101 1.00 52.09 191 GLY A O 1
ATOM 1534 N N . ALA A 1 192 ? -14.247 6.329 -1.992 1.00 43.75 192 ALA A N 1
ATOM 1535 C CA . ALA A 1 192 ? -14.660 7.663 -1.537 1.00 43.75 192 ALA A CA 1
ATOM 1536 C C . ALA A 1 192 ? -15.751 7.616 -0.440 1.00 43.75 192 ALA A C 1
ATOM 1538 O O . ALA A 1 192 ? -16.919 7.350 -0.717 1.00 43.75 192 ALA A O 1
ATOM 1539 N N . VAL A 1 193 ? -15.380 7.951 0.801 1.00 46.84 193 VAL A N 1
ATOM 1540 C CA . VAL A 1 193 ? -16.297 8.526 1.800 1.00 46.84 193 VAL A CA 1
ATOM 1541 C C . VAL A 1 193 ? -15.732 9.884 2.196 1.00 46.84 193 VAL A C 1
ATOM 1543 O O . VAL A 1 193 ? -14.802 9.981 2.992 1.00 46.84 193 VAL A O 1
ATOM 1546 N N . THR A 1 194 ? -16.271 10.941 1.599 1.00 41.88 194 THR A N 1
ATOM 1547 C CA . THR A 1 194 ? -15.928 12.321 1.943 1.00 41.88 194 THR A CA 1
ATOM 1548 C C . THR A 1 194 ? -16.717 12.724 3.187 1.00 41.88 194 THR A C 1
ATOM 1550 O O . THR A 1 194 ? -17.927 12.926 3.114 1.00 41.88 194 THR A O 1
ATOM 1553 N N . LEU A 1 195 ? -16.045 12.848 4.331 1.00 44.19 195 LEU A N 1
ATOM 1554 C CA . LEU A 1 195 ? -16.583 13.542 5.502 1.00 44.19 195 LEU A CA 1
ATOM 1555 C C . LEU A 1 195 ? -15.991 14.947 5.508 1.00 44.19 195 LEU A C 1
ATOM 1557 O O . LEU A 1 195 ? -14.882 15.165 5.989 1.00 44.19 195 LEU A O 1
ATOM 1561 N N . LEU A 1 196 ? -16.713 15.890 4.902 1.00 39.81 196 LEU A N 1
ATOM 1562 C CA . LEU A 1 196 ? -16.410 17.309 5.057 1.00 39.81 196 LEU A CA 1
ATOM 1563 C C . LEU A 1 196 ? -16.735 17.706 6.501 1.00 39.81 196 LEU A C 1
ATOM 1565 O O . LEU A 1 196 ? -17.810 17.393 7.015 1.00 39.81 196 LEU A O 1
ATOM 1569 N N . GLY A 1 197 ? -15.744 18.315 7.153 1.00 37.44 197 GLY A N 1
ATOM 1570 C CA . GLY A 1 197 ? -15.738 18.654 8.570 1.00 37.44 197 GLY A CA 1
ATOM 1571 C C . GLY A 1 197 ? -16.939 19.490 9.008 1.00 37.44 197 GLY A C 1
ATOM 1572 O O . GLY A 1 197 ? -17.453 20.320 8.261 1.00 37.44 197 GLY A O 1
ATOM 1573 N N . SER A 1 198 ? -17.359 19.248 10.250 1.00 33.22 198 SER A N 1
ATOM 1574 C CA . SER A 1 198 ? -18.347 20.044 10.970 1.00 33.22 198 SER A CA 1
ATOM 1575 C C . SER A 1 198 ? -17.976 21.526 10.898 1.00 33.22 198 SER A C 1
ATOM 1577 O O . SER A 1 198 ? -16.899 21.925 11.344 1.00 33.22 198 SER A O 1
ATOM 1579 N N . THR A 1 199 ? -18.854 22.349 10.327 1.00 37.69 199 THR A N 1
ATOM 1580 C CA . THR A 1 199 ? -18.778 23.799 10.484 1.00 37.69 199 THR A CA 1
ATOM 1581 C C . THR A 1 199 ? -19.046 24.112 11.949 1.00 37.69 199 THR A C 1
ATOM 1583 O O . THR A 1 199 ? -20.189 24.022 12.398 1.00 37.69 199 THR A O 1
ATOM 1586 N N . GLY A 1 200 ? -17.997 24.464 12.690 1.00 33.78 200 GLY A N 1
ATOM 1587 C CA . GLY A 1 200 ? -18.145 25.042 14.016 1.00 33.78 200 GLY A CA 1
ATOM 1588 C C . GLY A 1 200 ? -19.024 26.289 13.937 1.00 33.78 200 GLY A C 1
ATOM 1589 O O . GLY A 1 200 ? -18.730 27.222 13.190 1.00 33.78 200 GLY A O 1
ATOM 1590 N N . LYS A 1 201 ? -20.112 26.293 14.701 1.00 32.31 201 LYS A N 1
ATOM 1591 C CA . LYS A 1 201 ? -20.748 27.520 15.168 1.00 32.31 201 LYS A CA 1
ATOM 1592 C C . LYS A 1 201 ? -20.744 27.451 16.689 1.00 32.31 201 LYS A C 1
ATOM 1594 O O . LYS A 1 201 ? -21.331 26.528 17.249 1.00 32.31 201 LYS A O 1
ATOM 1599 N N . ASN A 1 202 ? -19.991 28.377 17.280 1.00 36.66 202 ASN A N 1
ATOM 1600 C CA . ASN A 1 202 ? -20.039 28.719 18.699 1.00 36.66 202 ASN A CA 1
ATOM 1601 C C . ASN A 1 202 ? -21.423 29.259 19.063 1.00 36.66 202 ASN A C 1
ATOM 1603 O O . ASN A 1 202 ? -22.027 29.921 18.184 1.00 36.66 202 ASN A O 1
#

Secondary structure (DSSP, 8-state):
--THHHHSSSSSSSSHHHHHHHHHHHTS-HHHHHHHHHHHHHHHH-TT--EEEEEEEEEEEEEEE-TTSPEEEEEEEEEEEEEEETT-TT--TTTSPBP-SSTTSSEEEEEEEEEE--BSS-TT-SS--TTTSPBPSSSPPEEEEEEEEEETTEEPSSSPPEEEEEEGGG--HHHHHHHHHHHHHHHHTT-----PPP----

pLDDT: mean 78.0, std 17.4, range [32.31, 96.94]

Organism: NCBI:txid121402

Radius of gyration: 24.1 Å; chains: 1; bounding box: 54×70×51 Å

InterPro domains:
  IPR029562 Retinoic acid receptor responder protein 2 [PTHR15106] (108-193)